Protein AF-A0A2J8RUG6-F1 (afdb_monomer)

Mean predicted aligned error: 10.86 Å

Sequence (181 aa):
DDQRPVCLVCRESQEHQTHAMAPIDEAFESYREKLLKSQRNLVAKMKKVMHLQDVEVKNATQWKDKIKSQRMRISTEFSKLHNFLVEEEDLFLQRLNKEEEETKKKLNENTLKLNQTIASLKKLILEVGEKSQASTLGLLQNPKEVLTRSEIQDVNYSLEAVKVKTVCQIPLMKEMLKRFQ

Solvent-accessible surface area (backbone atoms only — not comparable to full-atom values): 10692 Å² total; per-residue (Å²): 114,82,91,66,93,72,55,78,71,54,49,74,30,85,92,36,64,86,52,79,81,72,59,68,68,63,49,47,54,54,50,50,52,52,50,54,53,49,50,55,50,51,53,53,51,48,55,51,51,53,51,51,50,54,50,49,55,52,51,53,52,54,49,52,52,51,52,53,52,50,53,50,51,54,54,53,54,53,52,53,52,52,53,52,52,54,54,52,52,50,53,52,49,54,52,41,53,52,51,50,51,55,49,51,52,52,52,51,54,50,50,53,52,51,51,52,52,50,52,52,49,54,50,50,51,50,55,52,51,54,42,72,70,40,55,76,69,61,33,68,55,68,49,63,61,61,50,53,54,61,73,65,64,76,83,90,73,82,84,76,82,89,71,88,76,79,70,84,84,63,71,64,53,73,60,60,58,63,54,95,114

InterPro domains:
  IPR050143 Tripartite motif-containing [PTHR24103] (1-178)

Radius of gyration: 55.68 Å; Cα contacts (8 Å, |Δi|>4): 30; chains: 1; bounding box: 101×31×152 Å

Structure (mmCIF, N/CA/C/O backbone):
data_AF-A0A2J8RUG6-F1
#
_entry.id   AF-A0A2J8RUG6-F1
#
loop_
_atom_site.group_PDB
_atom_site.id
_atom_site.type_symbol
_atom_site.label_atom_id
_atom_site.label_alt_id
_atom_site.label_comp_id
_atom_site.label_asym_id
_atom_site.label_entity_id
_atom_site.label_seq_id
_atom_site.pdbx_PDB_ins_code
_atom_site.Cartn_x
_atom_site.Cartn_y
_atom_site.Cartn_z
_atom_site.occupancy
_atom_site.B_iso_or_equiv
_atom_site.auth_seq_id
_atom_site.auth_comp_id
_atom_site.auth_asym_id
_atom_site.auth_atom_id
_atom_site.pdbx_PDB_model_num
ATOM 1 N N . ASP A 1 1 ? 41.985 18.099 -62.276 1.00 78.38 1 ASP A N 1
ATOM 2 C CA . ASP A 1 1 ? 40.814 18.992 -62.160 1.00 78.38 1 ASP A CA 1
ATOM 3 C C . ASP A 1 1 ? 39.528 18.345 -62.655 1.00 78.38 1 ASP A C 1
ATOM 5 O O . ASP A 1 1 ? 38.609 18.202 -61.861 1.00 78.38 1 ASP A O 1
ATOM 9 N N . ASP A 1 2 ? 39.482 17.814 -63.878 1.00 82.06 2 ASP A N 1
ATOM 10 C CA . ASP A 1 2 ? 38.209 17.334 -64.457 1.00 82.06 2 ASP A CA 1
ATOM 11 C C . ASP A 1 2 ? 37.762 15.917 -64.064 1.00 82.06 2 ASP A C 1
ATOM 13 O O . ASP A 1 2 ? 36.639 15.528 -64.372 1.00 82.06 2 ASP A O 1
ATOM 17 N N . GLN A 1 3 ? 38.640 15.117 -63.444 1.00 86.81 3 GLN A N 1
ATOM 18 C CA . GLN 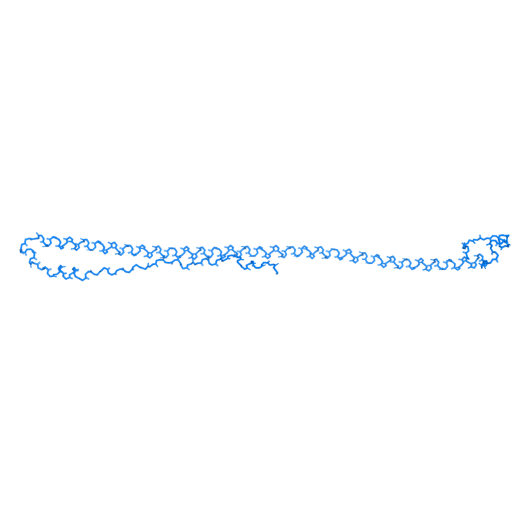A 1 3 ? 38.385 13.715 -63.049 1.00 86.81 3 GLN A CA 1
ATOM 19 C C . GLN A 1 3 ? 37.754 12.839 -64.154 1.00 86.81 3 GLN A C 1
ATOM 21 O O . GLN A 1 3 ? 37.015 11.897 -63.867 1.00 86.81 3 GLN A O 1
ATOM 26 N N . ARG A 1 4 ? 38.061 13.130 -65.424 1.00 88.00 4 ARG A N 1
ATOM 27 C CA . ARG A 1 4 ? 37.539 12.420 -66.596 1.00 88.00 4 ARG A CA 1
ATOM 28 C C . ARG A 1 4 ? 38.675 12.034 -67.547 1.00 88.00 4 ARG A C 1
ATOM 30 O O . ARG A 1 4 ? 39.629 12.803 -67.675 1.00 88.00 4 ARG A O 1
ATOM 37 N N . PRO A 1 5 ? 38.600 10.873 -68.217 1.00 90.81 5 PRO A N 1
ATOM 38 C CA . PRO A 1 5 ? 39.559 10.531 -69.257 1.00 90.81 5 PRO A CA 1
ATOM 39 C C . PRO A 1 5 ? 39.352 11.432 -70.481 1.00 90.81 5 PRO A C 1
ATOM 41 O O . PRO A 1 5 ? 38.218 11.693 -70.884 1.00 90.81 5 PRO A O 1
ATOM 44 N N . VAL A 1 6 ? 40.449 11.881 -71.089 1.00 90.25 6 VAL A N 1
ATOM 45 C CA . VAL A 1 6 ? 40.453 12.680 -72.324 1.00 90.25 6 VAL A CA 1
ATOM 46 C C . VAL A 1 6 ? 41.383 12.035 -73.352 1.00 90.25 6 VAL A C 1
ATOM 48 O O . VAL A 1 6 ? 42.388 11.427 -72.985 1.00 90.25 6 VAL A O 1
ATOM 51 N N . CYS A 1 7 ? 41.056 12.132 -74.644 1.00 90.19 7 CYS A N 1
ATOM 52 C CA . CYS A 1 7 ? 41.957 11.664 -75.700 1.00 90.19 7 CYS A CA 1
ATOM 53 C C . CYS A 1 7 ? 43.110 12.660 -75.920 1.00 90.19 7 CYS A C 1
ATOM 55 O O . CYS A 1 7 ? 43.069 13.796 -75.444 1.00 90.19 7 CYS A O 1
ATOM 57 N N . LEU A 1 8 ? 44.123 12.259 -76.694 1.00 86.31 8 LEU A N 1
ATOM 58 C CA . LEU A 1 8 ? 45.282 13.112 -76.986 1.00 86.31 8 LEU A CA 1
ATOM 59 C C . LEU A 1 8 ? 44.907 14.418 -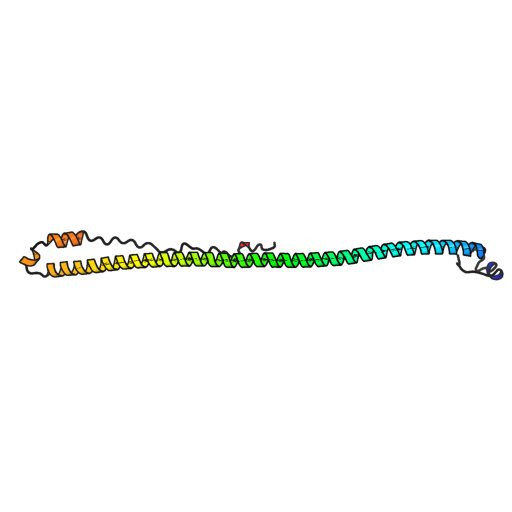77.705 1.00 86.31 8 LEU A C 1
ATOM 61 O O . LEU A 1 8 ? 45.546 15.432 -77.468 1.00 86.31 8 LEU A O 1
ATOM 65 N N . VAL A 1 9 ? 43.847 14.422 -78.522 1.00 90.62 9 VAL A N 1
ATOM 66 C CA . VAL A 1 9 ? 43.361 15.643 -79.193 1.00 90.62 9 VAL A CA 1
ATOM 67 C C . VAL A 1 9 ? 42.736 16.608 -78.183 1.00 90.62 9 VAL A C 1
ATOM 69 O O . VAL A 1 9 ? 43.031 17.797 -78.193 1.00 90.62 9 VAL A O 1
ATOM 72 N N . CYS A 1 10 ? 41.903 16.097 -77.273 1.00 89.62 10 CYS A N 1
ATOM 73 C CA . CYS A 1 10 ? 41.270 16.910 -76.236 1.00 89.62 10 CYS A CA 1
ATOM 74 C C . CYS A 1 10 ? 42.287 17.455 -75.225 1.00 89.62 10 CYS A C 1
ATOM 76 O O . CYS A 1 10 ? 42.080 18.547 -74.702 1.00 89.62 10 CYS A O 1
ATOM 78 N N . ARG A 1 11 ? 43.392 16.743 -74.971 1.00 85.12 11 ARG A N 1
ATOM 79 C CA . ARG A 1 11 ? 44.472 17.217 -74.092 1.00 85.12 11 ARG A CA 1
ATOM 80 C C . ARG A 1 11 ? 45.063 18.555 -74.550 1.00 85.12 11 ARG A C 1
ATOM 82 O O . ARG A 1 11 ? 45.360 19.389 -73.706 1.00 85.12 11 ARG A O 1
ATOM 89 N N . GLU A 1 12 ? 45.198 18.751 -75.860 1.00 86.94 12 GLU A N 1
ATOM 90 C CA . GLU A 1 12 ? 45.750 19.976 -76.461 1.00 86.94 12 GLU A CA 1
ATOM 91 C C . GLU A 1 12 ? 44.701 21.092 -76.626 1.00 86.94 12 GLU A C 1
ATOM 93 O O . GLU A 1 12 ? 45.015 22.192 -77.080 1.00 86.94 12 GLU A O 1
ATOM 98 N N . SER A 1 13 ? 43.436 20.827 -76.284 1.00 90.44 13 SER A N 1
ATOM 99 C CA . SER A 1 13 ? 42.386 21.843 -76.355 1.00 90.44 13 SER A CA 1
ATOM 100 C C . SER A 1 13 ? 42.570 22.918 -75.280 1.00 90.44 13 SER A C 1
ATOM 102 O O . SER A 1 13 ? 43.054 22.649 -74.178 1.00 90.44 13 SER A O 1
ATOM 104 N N . GLN A 1 14 ? 42.103 24.136 -75.571 1.00 88.56 14 GLN A N 1
ATOM 105 C CA . GLN A 1 14 ? 42.132 25.251 -74.618 1.00 88.56 14 GLN A CA 1
ATOM 106 C C . GLN A 1 14 ? 41.367 24.938 -73.316 1.00 88.56 14 GLN A C 1
ATOM 108 O O . GLN A 1 14 ? 41.693 25.494 -72.272 1.00 88.56 14 GLN A O 1
ATOM 113 N N . GLU A 1 15 ? 40.392 24.020 -73.358 1.00 88.75 15 GLU A N 1
ATOM 114 C CA . GLU A 1 15 ? 39.610 23.576 -72.194 1.00 88.75 15 GLU A CA 1
ATOM 115 C C . GLU A 1 15 ? 40.464 22.842 -71.144 1.00 88.75 15 GLU A C 1
ATOM 117 O O . GLU A 1 15 ? 40.164 22.905 -69.956 1.00 88.75 15 GLU A O 1
ATOM 122 N N . HIS A 1 16 ? 41.540 22.168 -71.562 1.00 87.88 16 HIS A N 1
ATOM 123 C CA . HIS A 1 16 ? 42.340 21.282 -70.707 1.00 87.88 16 HIS A CA 1
ATOM 124 C C . HIS A 1 16 ? 43.804 21.710 -70.554 1.00 87.88 16 HIS A C 1
ATOM 126 O O . HIS A 1 16 ? 44.565 21.065 -69.831 1.00 87.88 16 HIS A O 1
ATOM 132 N N . GLN A 1 17 ? 44.191 22.811 -71.201 1.00 84.19 17 GLN A N 1
ATOM 133 C CA . GLN A 1 17 ? 45.576 23.263 -71.339 1.00 84.19 17 GLN A CA 1
ATOM 134 C C . GLN A 1 17 ? 46.290 23.523 -70.000 1.00 84.19 17 GLN A C 1
ATOM 136 O O . GLN A 1 17 ? 47.510 23.400 -69.914 1.00 84.19 17 GLN A O 1
ATOM 141 N N . THR A 1 18 ? 45.548 23.884 -68.952 1.00 86.75 18 THR A N 1
ATOM 142 C CA . THR A 1 18 ? 46.088 24.193 -67.617 1.00 86.75 18 THR A CA 1
ATOM 143 C C . THR A 1 18 ? 45.926 23.054 -66.611 1.00 86.75 18 THR A C 1
ATOM 145 O O . THR A 1 18 ? 46.416 23.169 -65.487 1.00 86.75 18 THR A O 1
ATOM 148 N N . HIS A 1 19 ? 45.249 21.961 -66.975 1.00 90.31 19 HIS A N 1
ATOM 149 C CA . HIS A 1 19 ? 44.939 20.882 -66.043 1.00 90.31 19 HIS A CA 1
ATOM 150 C C . HIS A 1 19 ? 46.078 19.871 -65.943 1.00 90.31 19 HIS A C 1
ATOM 152 O O . HIS A 1 19 ? 46.672 19.448 -66.937 1.00 90.31 19 HIS A O 1
ATOM 158 N N . ALA A 1 20 ? 46.351 19.430 -64.716 1.00 86.88 20 ALA A N 1
ATOM 159 C CA . ALA A 1 20 ? 47.309 18.361 -64.482 1.00 86.88 20 ALA A CA 1
ATOM 160 C C . ALA A 1 20 ? 46.768 17.030 -65.036 1.00 86.88 20 ALA A C 1
ATOM 162 O O . ALA A 1 20 ? 45.687 16.577 -64.647 1.00 86.88 20 ALA A O 1
ATOM 163 N N . MET A 1 21 ? 47.547 16.400 -65.919 1.00 86.94 21 MET A N 1
ATOM 164 C CA . MET A 1 21 ? 47.224 15.118 -66.548 1.00 86.94 21 MET A CA 1
ATOM 165 C C . MET A 1 21 ? 48.092 14.004 -65.969 1.00 86.94 21 MET A C 1
ATOM 167 O O . MET A 1 21 ? 49.281 14.202 -65.727 1.00 86.94 21 MET A O 1
ATOM 171 N N . ALA A 1 22 ? 47.509 12.820 -65.809 1.00 88.88 22 ALA A N 1
ATOM 172 C CA . ALA A 1 22 ? 48.225 11.594 -65.476 1.00 88.88 22 ALA A CA 1
ATOM 173 C C . ALA A 1 22 ? 47.905 10.517 -66.527 1.00 88.88 22 ALA A C 1
ATOM 175 O O . ALA A 1 22 ? 46.779 10.499 -67.039 1.00 88.88 22 ALA A O 1
ATOM 176 N N . PRO A 1 23 ? 48.854 9.622 -66.860 1.00 92.00 23 PRO A N 1
ATOM 177 C CA . PRO A 1 23 ? 48.571 8.438 -67.662 1.00 92.00 23 PRO A CA 1
ATOM 178 C C . PRO A 1 23 ? 47.425 7.619 -67.066 1.00 92.00 23 PRO A C 1
ATOM 180 O O . PRO A 1 23 ? 47.272 7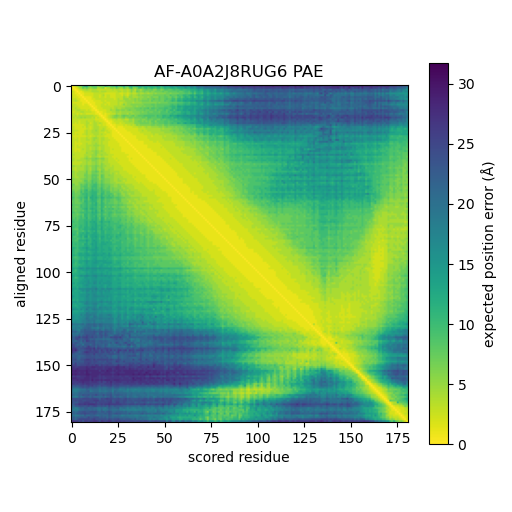.530 -65.845 1.00 92.00 23 PRO A O 1
ATOM 183 N N . ILE A 1 24 ? 46.622 7.005 -67.936 1.00 91.31 24 ILE A N 1
ATOM 184 C CA . ILE A 1 24 ? 45.414 6.286 -67.518 1.00 91.31 24 ILE A CA 1
ATOM 185 C C . ILE A 1 24 ? 45.728 5.138 -66.553 1.00 91.31 24 ILE A C 1
ATOM 187 O O . ILE A 1 24 ? 45.019 4.982 -65.563 1.00 91.31 24 ILE A O 1
ATOM 191 N N . ASP A 1 25 ? 46.816 4.402 -66.786 1.00 92.75 25 ASP A N 1
ATOM 192 C CA . ASP A 1 25 ? 47.205 3.252 -65.964 1.00 92.75 25 ASP A CA 1
ATOM 193 C C . ASP A 1 25 ? 47.671 3.681 -64.562 1.00 92.75 25 ASP A C 1
ATOM 195 O O . ASP A 1 25 ? 47.288 3.078 -63.559 1.00 92.75 25 ASP A O 1
ATOM 199 N N . GLU A 1 26 ? 48.426 4.781 -64.468 1.00 92.50 26 GLU A N 1
ATOM 200 C CA . GLU A 1 26 ? 48.879 5.348 -63.189 1.00 92.50 26 GLU A CA 1
ATOM 201 C C . GLU A 1 26 ? 47.705 5.897 -62.367 1.00 92.50 26 GLU A C 1
ATOM 203 O O . GLU A 1 26 ? 47.595 5.651 -61.160 1.00 92.50 26 GLU A O 1
ATOM 208 N N . ALA A 1 27 ? 46.787 6.616 -63.025 1.00 91.31 27 ALA A N 1
ATOM 209 C CA . ALA A 1 27 ? 45.571 7.108 -62.391 1.00 91.31 27 ALA A CA 1
ATOM 210 C C . ALA A 1 27 ? 44.673 5.946 -61.939 1.00 91.31 27 ALA A C 1
ATOM 212 O O . ALA A 1 27 ? 44.161 5.973 -60.816 1.00 91.31 27 ALA A O 1
ATOM 213 N N . PHE A 1 28 ? 44.514 4.916 -62.777 1.00 92.75 28 PHE A N 1
ATOM 214 C CA . PHE A 1 28 ? 43.723 3.726 -62.473 1.00 92.75 28 PHE A CA 1
ATOM 215 C C . PHE A 1 28 ? 44.220 3.035 -61.204 1.00 92.75 28 PHE A C 1
ATOM 217 O O . PHE A 1 28 ? 43.432 2.859 -60.273 1.00 92.75 28 PHE A O 1
ATOM 224 N N . GLU A 1 29 ? 45.511 2.707 -61.116 1.00 95.38 29 GLU A N 1
ATOM 225 C CA . GLU A 1 29 ? 46.057 2.033 -59.934 1.00 95.38 29 GLU A CA 1
ATOM 226 C C . GLU A 1 29 ? 45.961 2.913 -58.674 1.00 95.38 29 GLU A C 1
ATOM 228 O O . GLU A 1 29 ? 45.524 2.435 -57.621 1.00 95.38 29 GLU A O 1
ATOM 233 N N . SER A 1 30 ? 46.223 4.225 -58.781 1.00 93.62 30 SER A N 1
ATOM 234 C CA . SER A 1 30 ? 46.061 5.158 -57.652 1.00 93.62 30 SER A CA 1
ATOM 235 C C . SER A 1 30 ? 44.620 5.210 -57.124 1.00 93.62 30 SER A C 1
ATOM 237 O O . SER A 1 30 ? 44.384 5.151 -55.911 1.00 93.62 30 SER A O 1
ATOM 239 N N . TYR A 1 31 ? 43.626 5.326 -58.012 1.00 94.00 31 TYR A N 1
ATOM 240 C CA . TYR A 1 31 ? 42.217 5.362 -57.612 1.00 94.00 31 TYR A CA 1
ATOM 241 C C . TYR A 1 31 ? 41.727 4.004 -57.117 1.00 94.00 31 TYR A C 1
ATOM 243 O O . TYR A 1 31 ? 40.996 3.953 -56.125 1.00 94.00 31 TYR A O 1
ATOM 251 N N . ARG A 1 32 ? 42.162 2.908 -57.743 1.00 96.19 32 ARG A N 1
ATOM 252 C CA . ARG A 1 32 ? 41.850 1.545 -57.310 1.00 96.19 32 ARG A CA 1
ATOM 253 C C . ARG A 1 32 ? 42.315 1.307 -55.878 1.00 96.19 32 ARG A C 1
ATOM 255 O O . ARG A 1 32 ? 41.525 0.838 -55.058 1.00 96.19 32 ARG A O 1
ATOM 262 N N . GLU A 1 33 ? 43.546 1.683 -55.537 1.00 97.19 33 GLU A N 1
ATOM 263 C CA . GLU A 1 33 ? 44.061 1.545 -54.172 1.00 97.19 33 GLU A CA 1
ATOM 264 C C . GLU A 1 33 ? 43.250 2.383 -53.168 1.00 97.19 33 GLU A C 1
ATOM 266 O O . GLU A 1 33 ? 42.833 1.876 -52.117 1.00 97.19 33 GLU A O 1
ATOM 271 N N . LYS A 1 34 ? 42.954 3.648 -53.504 1.00 97.25 34 LYS A N 1
ATOM 272 C CA . LYS A 1 34 ? 42.127 4.540 -52.669 1.00 97.25 34 LYS A CA 1
ATOM 273 C C . LYS A 1 34 ? 40.728 3.967 -52.436 1.00 97.25 34 LYS A C 1
ATOM 275 O O . LYS A 1 34 ? 40.244 3.989 -51.301 1.00 97.25 34 LYS A O 1
ATOM 280 N N . LEU A 1 35 ? 40.093 3.424 -53.476 1.00 97.75 35 LEU A N 1
ATOM 281 C CA . LEU A 1 35 ? 38.773 2.797 -53.390 1.00 97.75 35 LEU A CA 1
ATOM 282 C C . LEU A 1 35 ? 38.809 1.526 -52.536 1.00 97.75 35 LEU A C 1
ATOM 284 O O . LEU A 1 35 ? 37.968 1.379 -51.652 1.00 97.75 35 LEU A O 1
ATOM 288 N N . LEU A 1 36 ? 39.815 0.661 -52.703 1.00 98.00 36 LEU A N 1
ATOM 289 C CA . LEU A 1 36 ? 39.993 -0.529 -51.861 1.00 98.00 36 LEU A CA 1
ATOM 290 C C . LEU A 1 36 ? 40.226 -0.157 -50.388 1.00 98.00 36 LEU A C 1
ATOM 292 O O . LEU A 1 36 ? 39.664 -0.780 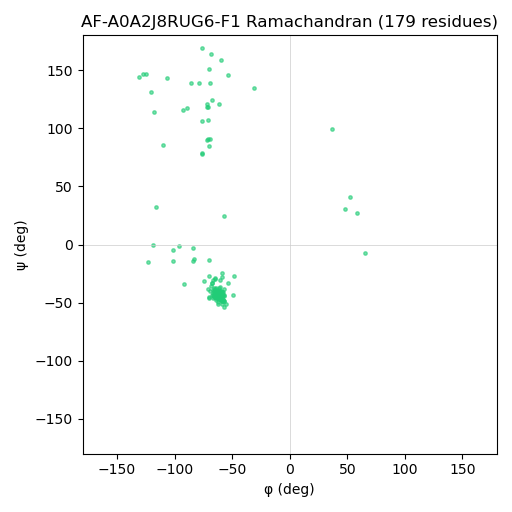-49.484 1.00 98.00 36 LEU A O 1
ATOM 296 N N . LYS A 1 37 ? 41.015 0.889 -50.114 1.00 98.12 37 LYS A N 1
ATOM 297 C CA . LYS A 1 37 ? 41.209 1.418 -48.754 1.00 98.12 37 LYS A CA 1
ATOM 298 C C . LYS A 1 37 ? 39.903 1.964 -48.171 1.00 98.12 37 LYS A C 1
ATOM 300 O O . LYS A 1 37 ? 39.586 1.673 -47.016 1.00 98.12 37 LYS A O 1
ATOM 305 N N . SER A 1 38 ? 39.134 2.711 -48.965 1.00 98.06 38 SER A N 1
ATOM 306 C CA . SER A 1 38 ? 37.815 3.222 -48.577 1.00 98.06 38 SER A CA 1
ATOM 307 C C . SER A 1 38 ? 36.836 2.083 -48.277 1.00 98.06 38 SER A C 1
ATOM 309 O O . SER A 1 38 ? 36.201 2.079 -47.224 1.00 98.06 38 SER A O 1
ATOM 311 N N . GLN A 1 39 ? 36.798 1.051 -49.123 1.00 98.25 39 GLN A N 1
ATOM 312 C CA . GLN A 1 39 ? 35.969 -0.137 -48.930 1.00 98.25 39 GLN A CA 1
ATOM 313 C C . GLN A 1 39 ? 36.284 -0.837 -47.601 1.00 98.25 39 GLN A C 1
ATOM 315 O O . GLN A 1 39 ? 35.372 -1.118 -46.825 1.00 98.25 39 GLN A O 1
ATOM 320 N N . ARG A 1 40 ? 37.568 -1.066 -47.285 1.00 98.25 40 ARG A N 1
ATOM 321 C CA . ARG A 1 40 ? 37.975 -1.663 -45.997 1.00 98.25 40 ARG A CA 1
ATOM 322 C C . ARG A 1 40 ? 37.536 -0.807 -44.803 1.00 98.25 40 ARG A C 1
ATOM 324 O O . ARG A 1 40 ? 37.058 -1.350 -43.808 1.00 98.25 40 ARG A O 1
ATOM 331 N N . ASN A 1 41 ? 37.654 0.519 -44.909 1.00 98.38 41 ASN A N 1
ATOM 332 C CA . ASN A 1 41 ? 37.189 1.453 -43.878 1.00 98.38 41 ASN A CA 1
ATOM 333 C C . ASN A 1 41 ? 35.664 1.364 -43.686 1.00 98.38 41 ASN A C 1
ATOM 335 O O . ASN A 1 41 ? 35.191 1.239 -42.556 1.00 98.38 41 ASN A O 1
ATOM 339 N N . LEU A 1 42 ? 34.895 1.348 -44.778 1.00 98.50 42 LEU A N 1
ATOM 340 C CA . LEU A 1 42 ? 33.437 1.207 -44.735 1.00 98.50 42 LEU A CA 1
ATOM 341 C C . LEU A 1 42 ? 33.005 -0.121 -44.099 1.00 98.50 42 LEU A C 1
ATOM 343 O O . LEU A 1 42 ? 32.116 -0.117 -43.251 1.00 98.50 42 LEU A O 1
ATOM 347 N N . VAL A 1 43 ? 33.677 -1.233 -44.414 1.00 98.44 43 VAL A N 1
ATOM 348 C CA . VAL A 1 43 ? 33.420 -2.535 -43.771 1.00 98.44 43 VAL A CA 1
ATOM 349 C C . VAL A 1 43 ? 33.687 -2.477 -42.263 1.00 98.44 43 VAL A C 1
ATOM 351 O O . VAL A 1 43 ? 32.887 -2.982 -41.475 1.00 98.44 43 VAL A O 1
ATOM 354 N N . ALA A 1 44 ? 34.777 -1.836 -41.830 1.00 98.38 44 ALA A N 1
ATOM 355 C CA . ALA A 1 44 ? 35.072 -1.668 -40.406 1.00 98.38 44 ALA A CA 1
ATOM 356 C C . ALA A 1 44 ? 34.016 -0.800 -39.694 1.00 98.38 44 ALA A C 1
ATOM 358 O O . ALA A 1 44 ? 33.551 -1.155 -38.608 1.00 98.38 44 ALA A O 1
ATOM 359 N N . LYS A 1 45 ? 33.584 0.300 -40.327 1.00 98.50 45 LYS A N 1
ATOM 360 C CA . LYS A 1 45 ? 32.493 1.152 -39.826 1.00 98.50 45 LYS A CA 1
ATOM 361 C C . LYS A 1 45 ? 31.179 0.381 -39.717 1.00 98.50 45 LYS A C 1
ATOM 363 O O . LYS A 1 45 ? 30.521 0.476 -38.686 1.00 98.50 45 LYS A O 1
ATOM 368 N N . MET A 1 46 ? 30.830 -0.420 -40.724 1.00 98.50 46 MET A N 1
ATOM 369 C CA . MET A 1 46 ? 29.623 -1.251 -40.712 1.00 98.50 46 MET A CA 1
ATOM 370 C C . MET A 1 46 ? 29.635 -2.235 -39.538 1.00 98.50 46 MET A C 1
ATOM 372 O O . MET A 1 46 ? 28.674 -2.277 -38.777 1.00 98.50 46 MET A O 1
ATOM 376 N N . LYS A 1 47 ? 30.744 -2.957 -39.321 1.00 98.44 47 LYS A N 1
ATOM 377 C CA . LYS A 1 47 ? 30.887 -3.869 -38.171 1.00 98.44 47 LYS A CA 1
ATOM 378 C C . LYS A 1 47 ? 30.717 -3.147 -36.833 1.00 98.44 47 LYS A C 1
ATOM 380 O O . LYS A 1 47 ? 30.050 -3.664 -35.941 1.00 98.44 47 LYS A O 1
ATOM 385 N N . LYS A 1 48 ? 31.275 -1.937 -36.700 1.00 98.50 48 LYS A N 1
ATOM 386 C CA . LYS A 1 48 ? 31.097 -1.108 -35.500 1.00 98.50 48 LYS A CA 1
ATOM 387 C C . LYS A 1 48 ? 29.626 -0.736 -35.284 1.00 98.50 48 LYS A C 1
ATOM 389 O O . LYS A 1 48 ? 29.139 -0.857 -34.167 1.00 98.50 48 LYS A O 1
ATOM 394 N N . VAL A 1 49 ? 28.919 -0.319 -36.335 1.00 98.44 49 VAL A N 1
ATOM 395 C CA . VAL A 1 49 ? 27.488 0.027 -36.253 1.00 98.44 49 VAL A CA 1
ATOM 396 C C . VAL A 1 49 ? 26.638 -1.196 -35.902 1.00 98.44 49 VAL A C 1
ATOM 398 O O . VAL A 1 49 ? 25.773 -1.091 -35.041 1.00 98.44 49 VAL A O 1
ATOM 401 N N . MET A 1 50 ? 26.919 -2.365 -36.484 1.00 98.44 50 MET A N 1
ATOM 402 C CA . MET A 1 50 ? 26.223 -3.612 -36.136 1.00 98.44 50 MET A CA 1
ATOM 403 C C . MET A 1 50 ? 26.418 -3.993 -34.664 1.00 98.44 50 MET A C 1
ATOM 405 O O . MET A 1 50 ? 25.472 -4.408 -34.003 1.00 98.44 50 MET A O 1
ATOM 409 N N . HIS A 1 51 ? 27.629 -3.820 -34.127 1.00 98.38 51 HIS A N 1
ATOM 410 C CA . HIS A 1 51 ? 27.876 -4.053 -32.705 1.00 98.38 51 HIS A CA 1
ATOM 411 C C . HIS A 1 51 ? 27.081 -3.084 -31.818 1.00 98.38 51 HIS A C 1
ATOM 413 O O . HIS A 1 51 ? 26.457 -3.513 -30.853 1.00 98.38 51 HIS A O 1
ATOM 419 N N . LEU A 1 52 ? 27.054 -1.792 -32.166 1.00 98.38 52 LEU A N 1
ATOM 420 C CA . LEU A 1 52 ? 26.247 -0.803 -31.444 1.00 98.38 52 LEU A CA 1
ATOM 421 C C . LEU A 1 52 ? 24.749 -1.133 -31.508 1.00 98.38 52 LEU A C 1
ATOM 423 O O . LEU A 1 52 ? 24.057 -0.987 -30.508 1.00 98.38 52 LEU A O 1
ATOM 427 N N . GLN A 1 53 ? 24.260 -1.6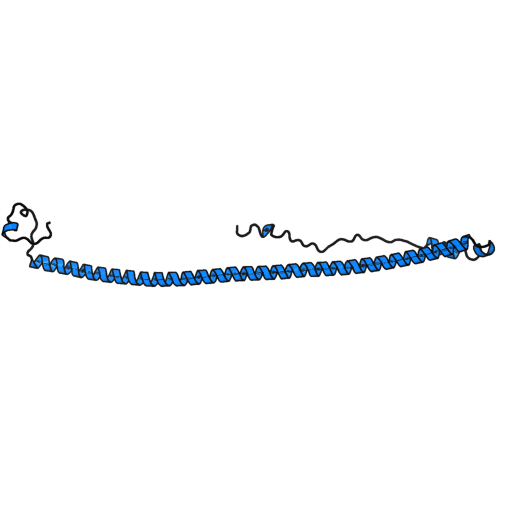34 -32.644 1.00 98.38 53 GLN A N 1
ATOM 428 C CA . GLN A 1 53 ? 22.875 -2.080 -32.785 1.00 98.38 53 GLN A CA 1
ATOM 429 C C . GLN A 1 53 ? 22.542 -3.241 -31.834 1.00 98.38 53 GLN A C 1
ATOM 431 O O . GLN A 1 53 ? 21.507 -3.199 -31.174 1.00 98.38 53 GLN A O 1
ATOM 436 N N . ASP A 1 54 ? 23.411 -4.251 -31.723 1.00 98.25 54 ASP A N 1
ATOM 437 C CA . ASP A 1 54 ? 23.227 -5.363 -30.775 1.00 98.25 54 ASP A CA 1
ATOM 438 C C . ASP A 1 54 ? 23.216 -4.873 -29.316 1.00 98.25 54 ASP A C 1
ATOM 440 O O . ASP A 1 54 ? 22.378 -5.293 -28.513 1.00 98.25 54 ASP A O 1
ATOM 444 N N . VAL A 1 55 ? 24.100 -3.927 -28.981 1.00 98.31 55 VAL A N 1
ATOM 445 C CA . VAL A 1 55 ? 24.125 -3.288 -27.657 1.00 98.31 55 VAL A CA 1
ATOM 446 C C . VAL A 1 55 ? 22.820 -2.535 -27.379 1.00 98.31 55 VAL A C 1
ATOM 448 O O . VAL A 1 55 ? 22.249 -2.708 -26.305 1.00 98.31 55 VAL A O 1
ATOM 451 N N . GLU A 1 56 ? 22.299 -1.762 -28.332 1.00 98.19 56 GLU A N 1
ATOM 452 C CA . GLU A 1 56 ? 21.031 -1.036 -28.169 1.00 98.19 56 GLU A CA 1
ATOM 453 C C . GLU A 1 56 ? 19.828 -1.972 -28.000 1.00 98.19 56 GLU A C 1
ATOM 455 O O . GLU A 1 56 ? 18.977 -1.743 -27.138 1.00 98.19 56 GLU A O 1
ATOM 460 N N . VAL A 1 57 ? 19.775 -3.079 -28.748 1.00 98.19 57 VAL A N 1
ATOM 461 C CA . VAL A 1 57 ? 18.725 -4.098 -28.574 1.00 98.19 57 VAL A CA 1
ATOM 462 C C . VAL A 1 57 ? 18.783 -4.695 -27.164 1.00 98.19 57 VAL A C 1
ATOM 464 O O . VAL A 1 57 ? 17.756 -4.792 -26.484 1.00 98.19 57 VAL A O 1
ATOM 467 N N . LYS A 1 58 ? 19.982 -5.037 -26.677 1.00 98.00 58 LYS A N 1
ATOM 468 C CA . LYS A 1 58 ? 20.177 -5.522 -25.301 1.00 98.00 58 LYS A CA 1
ATOM 469 C C . LYS A 1 58 ? 19.773 -4.470 -24.268 1.00 98.00 58 LYS A C 1
ATOM 471 O O . LYS A 1 58 ? 19.029 -4.799 -23.345 1.00 98.00 58 LYS A O 1
ATOM 476 N N . ASN A 1 59 ? 20.167 -3.210 -24.451 1.00 98.06 59 ASN A N 1
ATOM 477 C CA . ASN A 1 59 ? 19.779 -2.104 -23.574 1.00 98.06 59 ASN A CA 1
ATOM 478 C C . ASN A 1 59 ? 18.253 -1.949 -23.499 1.00 98.06 59 ASN A C 1
ATOM 480 O O . ASN A 1 59 ? 17.703 -1.824 -22.403 1.00 98.06 59 ASN A O 1
ATOM 484 N N . ALA A 1 60 ? 17.553 -2.031 -24.635 1.00 98.00 60 ALA A N 1
ATOM 485 C CA . ALA A 1 60 ? 16.096 -1.936 -24.689 1.00 98.00 60 ALA A CA 1
ATOM 486 C C . ALA A 1 60 ? 15.407 -3.074 -23.916 1.00 98.00 60 ALA A C 1
ATOM 488 O O . ALA A 1 60 ? 14.466 -2.828 -23.154 1.00 98.00 60 ALA A O 1
ATOM 489 N N . THR A 1 61 ? 15.891 -4.315 -24.061 1.00 97.81 61 THR A N 1
ATOM 490 C CA . THR A 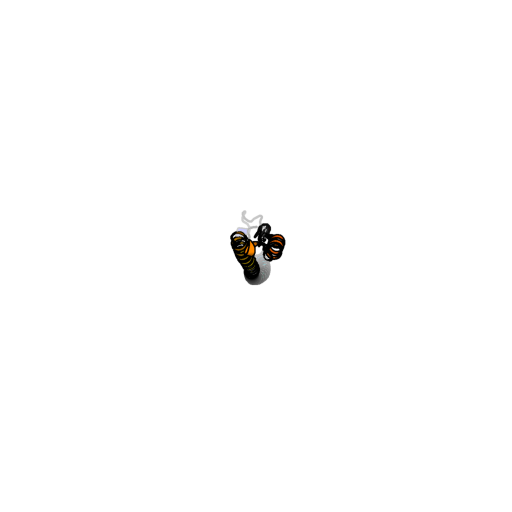1 61 ? 15.357 -5.465 -23.303 1.00 97.81 61 THR A CA 1
ATOM 491 C C . THR A 1 61 ? 15.580 -5.307 -21.800 1.00 97.81 61 THR A C 1
ATOM 493 O O . THR A 1 61 ? 14.623 -5.386 -21.029 1.00 97.81 61 THR A O 1
ATOM 496 N N . GLN A 1 62 ? 16.799 -4.957 -21.380 1.00 98.19 62 GLN A N 1
ATOM 497 C CA . GLN A 1 62 ? 17.116 -4.716 -19.971 1.00 98.19 62 GLN A CA 1
ATOM 498 C C . GLN A 1 62 ? 16.293 -3.568 -19.379 1.00 98.19 62 GLN A C 1
ATOM 500 O O . GLN A 1 62 ? 15.836 -3.651 -18.238 1.00 98.19 62 GLN A O 1
ATOM 505 N N . TRP A 1 63 ? 16.086 -2.487 -20.133 1.00 98.25 63 TRP A N 1
ATOM 506 C CA . TRP A 1 63 ? 15.236 -1.378 -19.707 1.00 98.25 63 TRP A CA 1
ATOM 507 C C . TRP A 1 63 ? 13.783 -1.826 -19.507 1.00 98.25 63 TRP A C 1
ATOM 509 O O . TRP A 1 63 ? 13.176 -1.500 -18.484 1.00 98.25 63 TRP A O 1
ATOM 519 N N . LYS A 1 64 ? 13.241 -2.642 -20.419 1.00 98.31 64 LYS A N 1
ATOM 520 C CA . LYS A 1 64 ? 11.887 -3.203 -20.298 1.00 98.31 64 LYS A CA 1
ATOM 521 C C . LYS A 1 64 ? 11.734 -4.062 -19.039 1.00 98.31 64 LYS A C 1
ATOM 523 O O . LYS A 1 64 ? 10.743 -3.913 -18.318 1.00 98.31 64 LYS A O 1
ATOM 528 N N . ASP A 1 65 ? 12.722 -4.899 -18.735 1.00 98.31 65 ASP A N 1
ATOM 529 C CA . ASP A 1 65 ? 12.725 -5.735 -17.529 1.00 98.31 65 ASP A CA 1
ATOM 530 C C . ASP A 1 65 ? 12.834 -4.904 -16.246 1.00 98.31 65 ASP A C 1
ATOM 532 O O . ASP A 1 65 ? 12.127 -5.170 -15.264 1.00 98.31 65 ASP A O 1
ATOM 536 N N . LYS A 1 66 ? 13.647 -3.837 -16.263 1.00 98.31 66 LYS A N 1
ATOM 537 C CA . LYS A 1 66 ? 13.723 -2.864 -15.163 1.00 98.31 66 LYS A CA 1
ATOM 538 C C . LYS A 1 66 ? 12.368 -2.201 -14.917 1.00 98.31 66 LYS A C 1
ATOM 540 O O . LYS A 1 66 ? 11.919 -2.168 -13.774 1.00 98.31 66 LYS A O 1
ATOM 545 N N . ILE A 1 67 ? 11.678 -1.738 -15.962 1.00 98.25 67 ILE A N 1
ATOM 546 C CA . ILE A 1 67 ? 10.339 -1.138 -15.836 1.00 98.25 67 ILE A CA 1
ATOM 547 C C . ILE A 1 67 ? 9.326 -2.143 -15.277 1.00 98.25 67 ILE A C 1
ATOM 549 O O . ILE A 1 67 ? 8.568 -1.803 -14.366 1.00 98.25 67 ILE A O 1
ATOM 553 N N . LYS A 1 68 ? 9.318 -3.387 -15.772 1.00 98.44 68 LYS A N 1
ATOM 554 C CA . LYS A 1 68 ? 8.424 -4.441 -15.265 1.00 98.44 68 LYS A CA 1
ATOM 555 C C . LYS A 1 68 ? 8.661 -4.704 -13.776 1.00 98.44 68 LYS A C 1
ATOM 557 O O . LYS A 1 68 ? 7.704 -4.773 -13.008 1.00 98.44 68 LYS A O 1
ATOM 562 N N . SER A 1 69 ? 9.926 -4.790 -13.371 1.00 98.06 69 SER A N 1
ATOM 563 C CA . SER A 1 69 ? 10.312 -4.993 -11.972 1.00 98.06 69 SER A CA 1
ATOM 564 C C . SER A 1 69 ? 9.880 -3.826 -11.081 1.00 98.06 69 SER A C 1
ATOM 566 O O . SER A 1 69 ? 9.326 -4.053 -10.007 1.00 98.06 69 SER A O 1
ATOM 568 N N . GLN A 1 70 ? 10.051 -2.578 -11.539 1.00 97.88 70 GLN A N 1
ATOM 569 C CA . GLN A 1 70 ? 9.584 -1.396 -10.801 1.00 97.88 70 GLN A CA 1
ATOM 570 C C . GLN A 1 70 ? 8.060 -1.377 -10.646 1.00 97.88 70 GLN A C 1
ATOM 572 O O . GLN A 1 70 ? 7.567 -1.108 -9.554 1.00 97.88 70 GLN A O 1
ATOM 577 N N . ARG A 1 71 ? 7.305 -1.732 -11.695 1.00 98.19 71 ARG A N 1
ATOM 578 C CA . ARG A 1 71 ? 5.837 -1.853 -11.612 1.00 98.19 71 ARG A CA 1
ATOM 579 C C . ARG A 1 71 ? 5.407 -2.869 -10.557 1.00 98.19 71 ARG A C 1
ATOM 581 O O . ARG A 1 71 ? 4.543 -2.559 -9.741 1.00 98.19 71 ARG A O 1
ATOM 588 N N . MET A 1 72 ? 6.030 -4.050 -10.550 1.00 98.19 72 MET A N 1
ATOM 589 C CA . MET A 1 72 ? 5.738 -5.086 -9.556 1.00 98.19 72 MET A CA 1
ATOM 590 C C . MET A 1 72 ? 6.029 -4.587 -8.140 1.00 98.19 72 MET A C 1
ATOM 592 O O . MET A 1 72 ? 5.189 -4.721 -7.256 1.00 98.19 72 MET A O 1
ATOM 596 N N . ARG A 1 73 ? 7.190 -3.954 -7.936 1.00 97.38 73 ARG A N 1
ATOM 597 C CA . ARG A 1 73 ? 7.574 -3.395 -6.638 1.00 97.38 73 ARG A CA 1
ATOM 598 C C . ARG A 1 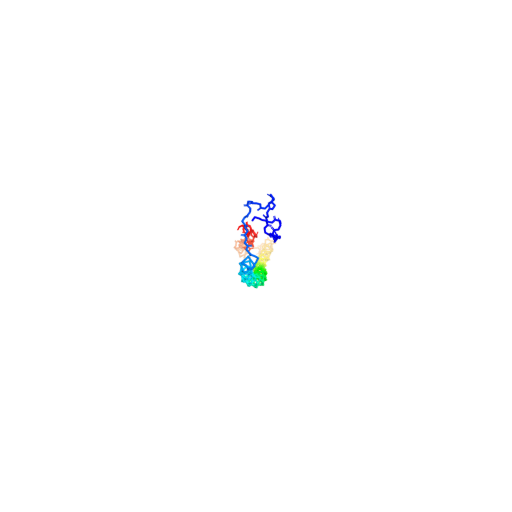73 ? 6.549 -2.380 -6.131 1.00 97.38 73 ARG A C 1
ATOM 600 O O . ARG A 1 73 ? 6.118 -2.505 -4.992 1.00 97.38 73 ARG A O 1
ATOM 607 N N . ILE A 1 74 ? 6.137 -1.425 -6.971 1.00 95.69 74 ILE A N 1
ATOM 608 C CA . ILE A 1 74 ? 5.106 -0.435 -6.616 1.00 95.69 74 ILE A CA 1
ATOM 609 C C . ILE A 1 74 ? 3.826 -1.152 -6.171 1.00 95.69 74 ILE A C 1
ATOM 611 O O . ILE A 1 74 ? 3.332 -0.896 -5.078 1.00 95.69 74 ILE A O 1
ATOM 615 N N . SER A 1 75 ? 3.323 -2.098 -6.967 1.00 97.38 75 SER A N 1
ATOM 616 C CA . SER A 1 75 ? 2.086 -2.817 -6.637 1.00 97.38 75 SER A CA 1
ATOM 617 C C . SER A 1 75 ? 2.178 -3.580 -5.310 1.00 97.38 75 SER A C 1
ATOM 619 O O . SER A 1 75 ? 1.234 -3.557 -4.518 1.00 97.38 75 SER A O 1
ATOM 621 N N . THR A 1 76 ? 3.306 -4.248 -5.053 1.00 97.19 76 THR A N 1
ATOM 622 C CA . THR A 1 76 ? 3.520 -5.021 -3.824 1.00 97.19 76 THR A CA 1
ATOM 623 C C . THR A 1 76 ? 3.514 -4.129 -2.586 1.00 97.19 76 THR A C 1
ATOM 625 O O . THR A 1 76 ? 2.861 -4.464 -1.600 1.00 97.19 76 THR A O 1
ATOM 628 N N . GLU A 1 77 ? 4.210 -2.991 -2.621 1.00 95.06 77 GLU A N 1
ATOM 629 C CA . GLU A 1 77 ? 4.284 -2.089 -1.464 1.00 95.06 77 GLU A CA 1
ATOM 630 C C . GLU A 1 77 ? 2.919 -1.474 -1.124 1.00 95.06 77 GLU A C 1
ATOM 632 O O . GLU A 1 77 ? 2.540 -1.430 0.045 1.00 95.06 77 GLU A O 1
ATOM 637 N N . PHE A 1 78 ? 2.126 -1.093 -2.132 1.00 92.38 78 PHE A N 1
ATOM 638 C CA . PHE A 1 78 ? 0.759 -0.613 -1.899 1.00 92.38 78 PHE A CA 1
ATOM 639 C C . PHE A 1 78 ? -0.160 -1.703 -1.343 1.00 92.38 78 PHE A C 1
ATOM 641 O O . PHE A 1 78 ? -0.969 -1.429 -0.461 1.00 92.38 78 PHE A O 1
ATOM 648 N N . SER A 1 79 ? -0.009 -2.948 -1.798 1.00 96.00 79 SER A N 1
ATOM 649 C CA . SER A 1 79 ? -0.803 -4.069 -1.275 1.00 96.00 79 SER A CA 1
ATOM 650 C C . SER A 1 79 ? -0.530 -4.310 0.213 1.00 96.00 79 SER A C 1
ATOM 652 O O . SER A 1 79 ? -1.464 -4.485 0.991 1.00 96.00 79 SER A O 1
ATOM 654 N N . LYS A 1 80 ? 0.742 -4.249 0.635 1.00 92.69 80 LYS A N 1
ATOM 655 C CA . LYS A 1 80 ? 1.118 -4.334 2.057 1.00 92.69 80 LYS A CA 1
ATOM 656 C C . LYS A 1 80 ? 0.489 -3.209 2.882 1.00 92.69 80 LYS A C 1
ATOM 658 O O . LYS A 1 80 ? -0.029 -3.478 3.959 1.00 92.69 80 LYS A O 1
ATOM 663 N N . LEU A 1 81 ? 0.511 -1.973 2.372 1.00 90.12 81 LEU A N 1
ATOM 664 C CA . LEU A 1 81 ? -0.097 -0.825 3.051 1.00 90.12 81 LEU A CA 1
ATOM 665 C C . LEU A 1 81 ? -1.612 -0.998 3.221 1.00 90.12 81 LEU A C 1
ATOM 667 O O . LEU A 1 81 ? -2.139 -0.687 4.284 1.00 90.12 81 LEU A O 1
ATOM 671 N N . HIS A 1 82 ? -2.309 -1.510 2.204 1.00 90.69 82 HIS A N 1
ATOM 672 C CA . HIS A 1 82 ? -3.740 -1.795 2.309 1.00 90.69 82 HIS A CA 1
ATOM 673 C C . HIS A 1 82 ? -4.040 -2.832 3.391 1.00 90.69 82 HIS A C 1
ATOM 675 O O . HIS A 1 82 ? -4.911 -2.586 4.220 1.00 90.69 82 HIS A O 1
ATOM 681 N N . ASN A 1 83 ? -3.296 -3.939 3.421 1.00 93.81 83 ASN A N 1
ATOM 682 C CA . ASN A 1 83 ? -3.485 -4.974 4.440 1.00 93.81 83 ASN A CA 1
ATOM 683 C C . ASN A 1 83 ? -3.257 -4.419 5.851 1.00 93.81 83 ASN A C 1
ATOM 685 O O . ASN A 1 83 ? -4.092 -4.618 6.724 1.00 93.81 83 ASN A O 1
ATOM 689 N N . PHE A 1 84 ? -2.186 -3.646 6.041 1.00 90.31 84 PHE A N 1
ATOM 690 C CA . PHE A 1 84 ? -1.895 -2.995 7.316 1.00 90.31 84 PHE A CA 1
ATOM 691 C C . PHE A 1 84 ? -3.036 -2.080 7.788 1.00 90.31 84 PHE A C 1
ATOM 693 O O . PHE A 1 84 ? -3.407 -2.106 8.955 1.00 90.31 84 PHE A O 1
ATOM 700 N N . LEU A 1 85 ? -3.620 -1.277 6.889 1.00 89.00 85 LEU A N 1
ATOM 701 C CA . LEU A 1 85 ? -4.731 -0.386 7.245 1.00 89.00 85 LEU A CA 1
ATOM 702 C C . LEU A 1 85 ? -5.984 -1.156 7.671 1.00 89.00 85 LEU A C 1
ATOM 704 O O . LEU A 1 85 ? -6.663 -0.724 8.597 1.00 89.00 85 LEU A O 1
ATOM 708 N N . VAL A 1 86 ? -6.269 -2.282 7.013 1.00 92.12 86 VAL A N 1
ATOM 709 C CA . VAL A 1 86 ? -7.387 -3.161 7.381 1.00 92.12 86 VAL A CA 1
ATOM 710 C C . VAL A 1 86 ? -7.157 -3.780 8.762 1.00 92.12 86 VAL A C 1
ATOM 712 O O . VAL A 1 86 ? -8.072 -3.797 9.581 1.00 92.12 86 VAL A O 1
ATOM 715 N N . GLU A 1 87 ? -5.938 -4.248 9.044 1.00 91.94 87 GLU A N 1
ATOM 716 C CA . GLU A 1 87 ? -5.569 -4.798 10.355 1.00 91.94 87 GLU A CA 1
ATOM 717 C C . GLU A 1 87 ? -5.693 -3.747 11.472 1.00 91.94 87 GLU A C 1
ATOM 719 O O . GLU A 1 87 ? -6.278 -4.021 12.518 1.00 91.94 87 GLU A O 1
ATOM 724 N N . GLU A 1 88 ? -5.199 -2.525 11.252 1.00 90.25 88 GLU A N 1
ATOM 725 C CA . GLU A 1 88 ? -5.299 -1.441 12.237 1.00 90.25 88 GLU A CA 1
ATOM 726 C C . GLU A 1 88 ? -6.750 -1.011 12.490 1.00 90.25 88 GLU A C 1
ATOM 728 O O . GLU A 1 88 ? -7.135 -0.801 13.643 1.00 90.25 88 GLU A O 1
ATOM 733 N N . GLU A 1 89 ? -7.570 -0.894 11.438 1.00 91.38 89 GLU A N 1
ATOM 734 C CA . GLU A 1 89 ? -9.001 -0.592 11.567 1.00 91.38 89 GLU A CA 1
ATOM 735 C C . GLU A 1 89 ? -9.705 -1.634 12.443 1.00 91.38 89 GLU A C 1
ATOM 737 O O . GLU A 1 89 ? -10.391 -1.268 13.403 1.00 91.38 89 GLU A O 1
ATOM 742 N N . ASP A 1 90 ? -9.477 -2.922 12.169 1.00 93.81 90 ASP A N 1
ATOM 743 C CA . ASP A 1 90 ? -10.051 -4.017 12.952 1.00 93.81 90 ASP A CA 1
ATOM 744 C C . ASP A 1 90 ? -9.619 -3.946 14.426 1.00 93.81 90 ASP A C 1
ATOM 746 O O . ASP A 1 90 ? -10.454 -4.018 15.329 1.00 93.81 90 ASP A O 1
ATOM 750 N N . LEU A 1 91 ? -8.338 -3.686 14.705 1.00 91.75 91 LEU A N 1
ATOM 751 C CA . LEU A 1 91 ? -7.831 -3.536 16.075 1.00 91.75 91 LEU A CA 1
ATOM 752 C C . LEU A 1 91 ? -8.469 -2.361 16.834 1.00 91.75 91 LEU A C 1
ATOM 754 O O . LEU A 1 91 ? -8.761 -2.481 18.032 1.00 91.75 91 LEU A O 1
ATOM 758 N N . PHE A 1 92 ? -8.692 -1.220 16.171 1.00 92.31 92 PHE A N 1
ATOM 759 C CA . PHE A 1 92 ? -9.383 -0.079 16.781 1.00 92.31 92 PHE A CA 1
ATOM 760 C C . PHE A 1 92 ? -10.840 -0.412 17.102 1.00 92.31 92 PHE A C 1
ATOM 762 O O . PHE A 1 92 ? -11.304 -0.097 18.203 1.00 92.31 92 PHE A O 1
ATOM 769 N N . LEU A 1 93 ? -11.540 -1.078 16.182 1.00 94.06 93 LEU A N 1
ATOM 770 C CA . LEU A 1 93 ? -12.925 -1.503 16.381 1.00 94.06 93 LEU A CA 1
ATOM 771 C C . LEU A 1 93 ? -13.040 -2.535 17.505 1.00 94.06 93 LEU A C 1
ATOM 773 O O . LEU A 1 93 ? -13.888 -2.389 18.382 1.00 94.06 93 LEU A O 1
ATOM 777 N N . GLN A 1 94 ? -12.148 -3.525 17.556 1.00 95.31 94 GLN A N 1
ATOM 778 C CA . GLN A 1 94 ? -12.112 -4.504 18.644 1.00 95.31 94 GLN A CA 1
ATOM 779 C C . GLN A 1 94 ? -11.905 -3.839 20.010 1.00 95.31 94 GLN A C 1
ATOM 781 O O . GLN A 1 94 ? -12.569 -4.195 20.987 1.00 95.31 94 GLN A O 1
ATOM 786 N N . ARG A 1 95 ? -11.007 -2.849 20.092 1.00 93.75 95 ARG A N 1
ATOM 787 C CA . ARG A 1 95 ? -10.770 -2.091 21.328 1.00 93.75 95 ARG A CA 1
ATOM 788 C C . ARG A 1 95 ? -12.001 -1.295 21.750 1.00 93.75 95 ARG A C 1
ATOM 790 O O . ARG A 1 95 ? -12.344 -1.311 22.930 1.00 93.75 95 ARG A O 1
ATOM 797 N N . LEU A 1 96 ? -12.660 -0.640 20.795 1.00 94.69 96 LEU A N 1
ATOM 798 C CA . LEU A 1 96 ? -13.869 0.137 21.049 1.00 94.69 96 LEU A CA 1
ATOM 799 C C . LEU A 1 96 ? -15.020 -0.763 21.516 1.00 94.69 96 LEU A C 1
ATOM 801 O O . LEU A 1 96 ? -15.652 -0.456 22.521 1.00 94.69 96 LEU A O 1
ATOM 805 N N . ASN A 1 97 ? -15.220 -1.910 20.864 1.00 96.00 97 ASN A N 1
ATOM 806 C CA . ASN A 1 97 ? -16.230 -2.899 21.251 1.00 96.00 97 ASN A CA 1
ATOM 807 C C . ASN A 1 97 ? -15.987 -3.434 22.669 1.00 96.00 97 ASN A C 1
ATOM 809 O O . ASN A 1 97 ? -16.918 -3.591 23.456 1.00 96.00 97 ASN A O 1
ATOM 813 N N . LYS A 1 98 ? -14.722 -3.693 23.027 1.00 95.81 98 LYS A N 1
ATOM 814 C CA . LYS A 1 98 ? -14.361 -4.124 24.381 1.00 95.81 98 LYS A CA 1
ATOM 815 C C . LYS A 1 98 ? -14.672 -3.046 25.421 1.00 95.81 98 LYS A C 1
ATOM 817 O O . LYS A 1 98 ? -15.228 -3.357 26.471 1.00 95.81 98 LYS A O 1
ATOM 822 N N . GLU A 1 99 ? -14.328 -1.793 25.131 1.00 94.75 99 GLU A N 1
ATOM 823 C CA . GLU A 1 99 ? -14.646 -0.667 26.012 1.00 94.75 99 GLU A CA 1
ATOM 824 C C . GLU A 1 99 ? -16.160 -0.472 26.174 1.00 94.75 99 GLU A C 1
ATOM 826 O O . GLU A 1 99 ? -16.631 -0.219 27.288 1.00 94.75 99 GLU A O 1
ATOM 831 N N . GLU A 1 100 ? -16.920 -0.598 25.084 1.00 94.56 100 GLU A N 1
ATOM 832 C CA . GLU A 1 100 ? -18.380 -0.517 25.097 1.00 94.56 100 GLU A CA 1
ATOM 833 C C . GLU A 1 100 ? -18.974 -1.585 26.021 1.00 94.56 100 GLU A C 1
ATOM 835 O O . GLU A 1 100 ? -19.772 -1.257 26.903 1.00 94.56 100 GLU A O 1
ATOM 840 N N . GLU A 1 101 ? -18.538 -2.839 25.885 1.00 96.12 101 GLU A N 1
ATOM 841 C CA . GLU A 1 101 ? -19.040 -3.947 26.700 1.00 96.12 101 GLU A CA 1
ATOM 842 C C . GLU A 1 101 ? -18.682 -3.779 28.187 1.00 96.12 101 GLU A C 1
ATOM 844 O O . GLU A 1 101 ? -19.543 -3.921 29.059 1.00 96.12 101 GLU A O 1
ATOM 849 N N . GLU A 1 102 ? -17.439 -3.398 28.504 1.00 93.88 102 GLU A N 1
ATOM 850 C CA . GLU A 1 102 ? -17.007 -3.123 29.883 1.00 93.88 102 GLU A CA 1
ATOM 851 C C . GLU A 1 102 ? -17.817 -1.980 30.519 1.00 93.88 102 GLU A C 1
ATOM 853 O O . GLU A 1 102 ? -18.258 -2.071 31.671 1.00 93.88 102 GLU A O 1
ATOM 858 N N . THR A 1 103 ? -18.059 -0.915 29.753 1.00 92.94 103 THR A N 1
ATOM 859 C CA . THR A 1 103 ? -18.841 0.246 30.192 1.00 92.94 103 THR A CA 1
ATOM 860 C C . THR A 1 103 ? -20.303 -0.124 30.414 1.00 92.94 103 THR A C 1
ATOM 862 O O . THR A 1 103 ? -20.878 0.217 31.451 1.00 92.94 103 THR A O 1
ATOM 865 N N . LYS A 1 104 ? -20.904 -0.861 29.477 1.00 93.44 104 LYS A N 1
ATOM 866 C CA . LYS A 1 104 ? -22.285 -1.342 29.567 1.00 93.44 104 LYS A CA 1
ATOM 867 C C . LYS A 1 104 ? -22.479 -2.242 30.781 1.00 93.44 104 LYS A C 1
ATOM 869 O O . LYS A 1 104 ? -23.447 -2.062 31.523 1.00 93.44 104 LYS A O 1
ATOM 874 N N . LYS A 1 105 ? -21.540 -3.158 31.032 1.00 93.50 105 LYS A N 1
ATOM 875 C CA . LYS A 1 105 ? -21.551 -4.017 32.219 1.00 93.50 105 LYS A CA 1
ATOM 876 C C . LYS A 1 105 ? -21.527 -3.191 33.506 1.00 93.50 105 LYS A C 1
ATOM 878 O O . LYS A 1 105 ? -22.383 -3.390 34.367 1.00 93.50 105 LYS A O 1
ATOM 883 N N . LYS A 1 106 ? -20.616 -2.217 33.610 1.00 91.06 106 LYS A N 1
ATOM 884 C CA . LYS A 1 106 ? -20.512 -1.331 34.781 1.00 91.06 106 LYS A CA 1
ATOM 885 C C . LYS A 1 106 ? -21.781 -0.502 35.000 1.00 91.06 106 LYS A C 1
ATOM 887 O O . LYS A 1 106 ? -22.246 -0.379 36.132 1.00 91.06 106 LYS A O 1
ATOM 892 N N . LEU A 1 107 ? -22.363 0.046 33.932 1.00 90.56 107 LEU A N 1
ATOM 893 C CA . LEU A 1 107 ? -23.626 0.785 34.006 1.00 90.56 107 LEU A CA 1
ATOM 894 C C . LEU A 1 107 ? -24.771 -0.103 34.495 1.00 90.56 107 LEU A C 1
ATOM 896 O O . LEU A 1 107 ? -25.523 0.312 35.372 1.00 90.56 107 LEU A O 1
ATOM 900 N N . ASN A 1 108 ? -24.867 -1.334 33.993 1.00 92.31 108 ASN A N 1
ATOM 901 C CA . ASN A 1 108 ? -25.892 -2.277 34.428 1.00 92.31 108 ASN A CA 1
ATOM 902 C C . ASN A 1 108 ? -25.746 -2.639 35.917 1.00 92.31 108 ASN A C 1
ATOM 904 O O . ASN A 1 108 ? -26.722 -2.600 36.663 1.00 92.31 108 ASN A O 1
ATOM 908 N N . GLU A 1 109 ? -24.526 -2.926 36.383 1.00 91.19 109 GLU A N 1
ATOM 909 C CA . GLU A 1 109 ? -24.244 -3.183 37.804 1.00 91.19 109 GLU A CA 1
ATOM 910 C C . GLU A 1 109 ? -24.624 -1.989 38.693 1.00 91.19 109 GLU A C 1
ATOM 912 O O . GLU A 1 109 ? -25.216 -2.156 39.761 1.00 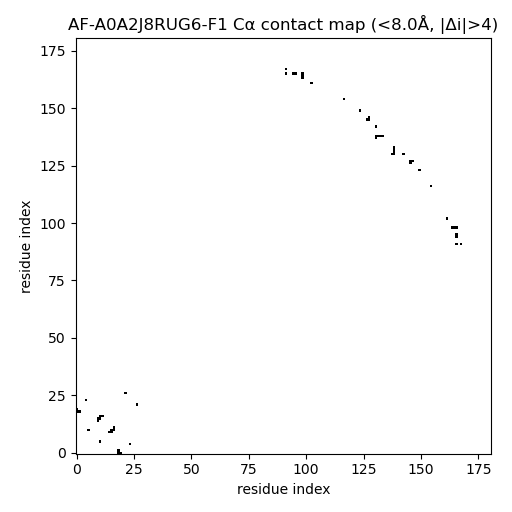91.19 109 GLU A O 1
ATOM 917 N N . ASN A 1 110 ? -24.330 -0.774 38.235 1.00 89.81 110 ASN A N 1
ATOM 918 C CA . ASN A 1 110 ? -24.699 0.461 38.915 1.00 89.81 110 ASN A CA 1
ATOM 919 C C . ASN A 1 110 ? -26.222 0.661 38.982 1.00 89.81 110 ASN A C 1
ATOM 921 O O . ASN A 1 110 ? -26.756 0.970 40.049 1.00 89.81 110 ASN A O 1
ATOM 925 N N . THR A 1 111 ? -26.938 0.432 37.879 1.00 90.75 111 THR A N 1
ATOM 926 C CA . THR A 1 111 ? -28.407 0.473 37.842 1.00 90.75 111 THR A CA 1
ATOM 927 C C . THR A 1 111 ? -29.019 -0.560 38.787 1.00 90.75 111 THR A C 1
ATOM 929 O O . THR A 1 111 ? -29.967 -0.242 39.505 1.00 90.75 111 THR A O 1
ATOM 932 N N . LEU A 1 112 ? -28.468 -1.778 38.847 1.00 92.06 112 LEU A N 1
ATOM 933 C CA . LEU A 1 112 ? -28.922 -2.814 39.779 1.00 92.06 112 LEU A CA 1
ATOM 934 C C . LEU A 1 112 ? -28.751 -2.382 41.242 1.00 92.06 112 LEU A C 1
ATOM 936 O O . LEU A 1 112 ? -29.696 -2.517 42.020 1.00 92.06 112 LEU A O 1
ATOM 940 N N . LYS A 1 113 ? -27.598 -1.803 41.606 1.00 90.38 113 LYS A N 1
ATOM 941 C CA . LYS A 1 113 ? -27.358 -1.261 42.957 1.00 90.38 113 LYS A CA 1
ATOM 942 C C . LYS A 1 113 ? -28.345 -0.147 43.305 1.00 90.38 113 LYS A C 1
ATOM 944 O O . LYS A 1 113 ? -28.954 -0.184 44.369 1.00 90.38 113 LYS A O 1
ATOM 949 N N . LEU A 1 114 ? -28.562 0.806 42.395 1.00 90.19 114 LEU A N 1
ATOM 950 C CA . LEU A 1 114 ? -29.536 1.883 42.597 1.00 90.19 114 LEU A CA 1
ATOM 951 C C . LEU A 1 114 ? -30.955 1.339 42.791 1.00 90.19 114 LEU A C 1
ATOM 953 O O . LEU A 1 114 ? -31.654 1.773 43.703 1.00 90.19 114 LEU A O 1
ATOM 957 N N . ASN A 1 115 ? -31.366 0.351 41.994 1.00 92.38 115 ASN A N 1
ATOM 958 C CA . ASN A 1 115 ? -32.671 -0.293 42.144 1.00 92.38 115 ASN A CA 1
ATOM 959 C C . ASN A 1 115 ? -32.825 -0.992 43.505 1.00 92.38 115 ASN A C 1
ATOM 961 O O . ASN A 1 115 ? -33.890 -0.900 44.115 1.00 92.38 115 ASN A O 1
ATOM 965 N N . GLN A 1 116 ? -31.773 -1.641 44.014 1.00 91.19 116 GLN A N 1
ATOM 966 C CA . GLN A 1 116 ? -31.770 -2.243 45.353 1.00 91.19 116 GLN A CA 1
ATOM 967 C C . GLN A 1 116 ? -31.886 -1.184 46.458 1.00 91.19 116 GLN A C 1
ATOM 969 O O . GLN A 1 116 ? -32.674 -1.358 47.393 1.00 91.19 116 GLN A O 1
ATOM 974 N N . THR A 1 117 ? -31.168 -0.063 46.331 1.00 90.44 117 THR A N 1
ATOM 975 C CA . THR A 1 117 ? -31.272 1.066 47.268 1.00 90.44 117 THR A CA 1
ATOM 976 C C . THR A 1 117 ? -32.672 1.676 47.237 1.00 90.44 117 THR A C 1
ATOM 978 O O . THR A 1 117 ? -33.268 1.878 48.291 1.00 90.44 117 THR A O 1
ATOM 981 N N . ILE A 1 118 ? -33.252 1.886 46.049 1.00 91.81 118 ILE A N 1
ATOM 982 C CA . ILE A 1 118 ? -34.632 2.370 45.887 1.00 91.81 118 ILE A CA 1
ATOM 983 C C . ILE A 1 118 ? -35.627 1.410 46.547 1.00 91.81 118 ILE A C 1
ATOM 985 O O . ILE A 1 118 ? -36.523 1.859 47.258 1.00 91.81 118 ILE A O 1
ATOM 989 N N . ALA A 1 119 ? -35.493 0.099 46.329 1.00 93.50 119 ALA A N 1
ATOM 990 C CA . ALA A 1 119 ? -36.370 -0.896 46.943 1.00 93.50 119 ALA A CA 1
ATOM 991 C C . ALA A 1 119 ? -36.264 -0.884 48.477 1.00 93.50 119 ALA A C 1
ATOM 993 O O . ALA A 1 119 ? -37.286 -0.901 49.164 1.00 93.50 119 ALA A O 1
ATOM 994 N N . SER A 1 120 ? -35.043 -0.782 49.007 1.00 91.44 120 SER A N 1
ATOM 995 C CA . SER A 1 120 ? -34.786 -0.701 50.451 1.00 91.44 120 SER A CA 1
ATOM 996 C C . SER A 1 120 ? -35.374 0.573 51.060 1.00 91.44 120 SER A C 1
ATOM 998 O O . SER A 1 120 ? -36.059 0.504 52.078 1.00 91.44 120 SER A O 1
ATOM 1000 N N . LEU A 1 121 ? -35.198 1.719 50.393 1.00 91.94 121 LEU A N 1
ATOM 1001 C CA . LEU A 1 121 ? -35.786 2.996 50.800 1.00 91.94 121 LEU A CA 1
ATOM 1002 C C . LEU A 1 121 ? -37.313 2.955 50.769 1.00 91.94 121 LEU A C 1
ATOM 1004 O O . LEU A 1 121 ? -37.947 3.371 51.732 1.00 91.94 121 LEU A O 1
ATOM 1008 N N . LYS A 1 122 ? -37.920 2.407 49.708 1.00 93.94 122 LYS A N 1
ATOM 1009 C CA . LYS A 1 122 ? -39.379 2.229 49.627 1.00 93.94 122 LYS A CA 1
ATOM 1010 C C . LYS A 1 122 ? -39.907 1.398 50.792 1.00 93.94 122 LYS A C 1
ATOM 1012 O O . LYS A 1 122 ? -40.910 1.772 51.391 1.00 93.94 122 LYS A O 1
ATOM 1017 N N . LYS A 1 123 ? -39.220 0.303 51.133 1.00 92.94 123 LYS A N 1
ATOM 1018 C CA . LYS A 1 123 ? -39.580 -0.536 52.279 1.00 92.94 123 LYS A CA 1
ATOM 1019 C C . LYS A 1 123 ? -39.488 0.246 53.591 1.00 92.94 123 LYS A C 1
ATOM 1021 O O . LYS A 1 123 ? -40.422 0.212 54.381 1.00 92.94 123 LYS A O 1
ATOM 1026 N N . LEU A 1 124 ? -38.402 0.990 53.798 1.00 92.25 124 LEU A N 1
ATOM 1027 C CA . LEU A 1 124 ? -38.205 1.782 55.011 1.00 92.25 124 LEU A CA 1
ATOM 1028 C C . LEU A 1 124 ? -39.234 2.915 55.144 1.00 92.25 124 LEU A C 1
ATOM 1030 O O . LEU A 1 124 ? -39.736 3.146 56.239 1.00 92.25 124 LEU A O 1
ATOM 1034 N N . ILE A 1 125 ? -39.595 3.575 54.038 1.00 92.62 125 ILE A N 1
ATOM 1035 C CA . ILE A 1 125 ? -40.663 4.586 53.995 1.00 92.62 125 ILE A CA 1
ATOM 1036 C C . ILE A 1 125 ? -42.003 3.973 54.414 1.00 92.62 125 ILE A C 1
ATOM 1038 O O . ILE A 1 125 ? -42.715 4.580 55.211 1.00 92.62 125 ILE A O 1
ATOM 1042 N N . LEU A 1 126 ? -42.339 2.779 53.909 1.00 94.12 126 LEU A N 1
ATOM 1043 C CA . LEU A 1 126 ? -43.557 2.067 54.310 1.00 94.12 126 LEU A CA 1
ATOM 1044 C C . LEU A 1 126 ? -43.536 1.727 55.803 1.00 94.12 126 LEU A C 1
ATOM 1046 O O . LEU A 1 126 ? -44.476 2.073 56.508 1.00 94.12 126 LEU A O 1
ATOM 1050 N N . GLU A 1 127 ? -42.443 1.141 56.298 1.00 91.50 127 GLU A N 1
ATOM 1051 C CA . GLU A 1 127 ? -42.298 0.771 57.713 1.00 91.50 127 GLU A CA 1
ATOM 1052 C C . GLU A 1 127 ? -42.406 1.999 58.645 1.00 91.50 127 GLU A C 1
ATOM 1054 O O . GLU A 1 127 ? -43.076 1.941 59.677 1.00 91.50 127 GLU A O 1
ATOM 1059 N N . VAL A 1 128 ? -41.800 3.137 58.279 1.00 91.12 128 VAL A N 1
ATOM 1060 C CA . VAL A 1 128 ? -41.933 4.410 59.018 1.00 91.12 128 VAL A CA 1
ATOM 1061 C C . VAL A 1 128 ? -43.369 4.939 58.954 1.00 91.12 128 VAL A C 1
ATOM 1063 O O . VAL A 1 128 ? -43.916 5.355 59.978 1.00 91.12 128 VAL A O 1
ATOM 1066 N N . GLY A 1 129 ? -43.990 4.912 57.772 1.00 91.88 129 GLY A N 1
ATOM 1067 C CA . GLY A 1 129 ? -45.368 5.355 57.560 1.00 91.88 129 GLY A CA 1
ATOM 1068 C C . GLY A 1 129 ? -46.361 4.574 58.420 1.00 91.88 129 GLY A C 1
ATOM 1069 O O . GLY A 1 129 ? -47.114 5.176 59.185 1.00 91.88 129 GLY A O 1
ATOM 1070 N N . GLU A 1 130 ? -46.295 3.243 58.380 1.00 91.75 130 GLU A N 1
ATOM 1071 C CA . GLU A 1 130 ? -47.113 2.347 59.206 1.00 91.75 130 GLU A CA 1
ATOM 1072 C C . GLU A 1 130 ? -46.901 2.602 60.704 1.00 91.75 130 GLU A C 1
ATOM 1074 O O . GLU A 1 130 ? -47.866 2.710 61.463 1.00 91.75 130 GLU A O 1
ATOM 1079 N N . LYS A 1 131 ? -45.644 2.774 61.141 1.00 88.50 131 LYS A N 1
ATOM 1080 C CA . LYS A 1 131 ? -45.317 3.052 62.547 1.00 88.50 131 LYS A CA 1
ATOM 1081 C C . LYS A 1 131 ? -45.873 4.396 63.022 1.00 88.50 131 LYS A C 1
ATOM 1083 O O . LYS A 1 131 ? -46.329 4.492 64.159 1.00 88.50 131 LYS A O 1
ATOM 1088 N N . SER A 1 132 ? -45.852 5.414 62.160 1.00 89.44 132 SER A N 1
ATOM 1089 C CA . SER A 1 132 ? -46.366 6.757 62.462 1.00 89.44 132 SER A CA 1
ATOM 1090 C C . SER A 1 132 ? -47.893 6.814 62.586 1.00 89.44 132 SER A C 1
ATOM 1092 O O . SER A 1 132 ? -48.413 7.651 63.317 1.00 89.44 132 SER A O 1
ATOM 1094 N N . GLN A 1 133 ? -48.603 5.907 61.906 1.00 91.94 133 GLN A N 1
ATOM 1095 C CA . GLN A 1 133 ? -50.067 5.799 61.925 1.00 91.94 133 GLN A CA 1
ATOM 1096 C C . GLN A 1 133 ? -50.588 4.760 62.935 1.00 91.94 133 GLN A C 1
ATOM 1098 O O . GLN A 1 133 ? -51.798 4.570 63.061 1.00 91.94 133 GLN A O 1
ATOM 1103 N N . ALA A 1 134 ? -49.697 4.071 63.655 1.00 91.44 134 ALA A N 1
ATOM 1104 C CA . ALA A 1 134 ? -50.065 3.069 64.647 1.00 91.44 134 ALA A CA 1
ATOM 1105 C C . ALA A 1 134 ? -50.756 3.686 65.880 1.00 91.44 134 ALA A C 1
ATOM 1107 O O . ALA A 1 134 ? -50.665 4.883 66.153 1.00 91.44 134 ALA A O 1
ATOM 1108 N N . SER A 1 135 ? -51.424 2.845 66.676 1.00 92.00 135 SER A N 1
ATOM 1109 C CA . SER A 1 135 ? -51.973 3.254 67.976 1.00 92.00 135 SER A CA 1
ATOM 1110 C C . SER A 1 135 ? -50.871 3.762 68.920 1.00 92.00 135 SER A C 1
ATOM 1112 O O . SER A 1 135 ? -49.705 3.393 68.773 1.00 92.00 135 SER A O 1
ATOM 1114 N N . THR A 1 136 ? -51.223 4.555 69.941 1.00 87.94 136 THR A N 1
ATOM 1115 C CA . THR A 1 136 ? -50.260 5.147 70.895 1.00 87.94 136 THR A CA 1
ATOM 1116 C C . THR A 1 136 ? -49.278 4.121 71.473 1.00 87.94 136 THR A C 1
ATOM 1118 O O . THR A 1 136 ? -48.077 4.369 71.531 1.00 87.94 136 THR A O 1
ATOM 1121 N N . LEU A 1 137 ? -49.773 2.938 71.853 1.00 87.69 137 LEU A N 1
ATOM 1122 C CA . LEU A 1 137 ? -48.948 1.833 72.352 1.00 87.69 137 LEU A CA 1
ATOM 1123 C C . LEU A 1 137 ? -48.030 1.252 71.263 1.00 87.69 137 LEU A C 1
ATOM 1125 O O . LEU A 1 137 ? -46.850 1.023 71.519 1.00 87.69 137 LEU A O 1
ATOM 1129 N N . GLY A 1 138 ? -48.549 1.051 70.046 1.00 86.94 138 GLY A N 1
ATOM 1130 C CA . GLY A 1 138 ? -47.788 0.506 68.917 1.00 86.94 138 GLY A CA 1
ATOM 1131 C C . GLY A 1 138 ? -46.686 1.442 68.413 1.00 86.94 138 GLY A C 1
ATOM 1132 O O . GLY A 1 138 ? -45.618 0.970 68.020 1.00 86.94 138 GLY A O 1
ATOM 1133 N N . LEU A 1 139 ? -46.907 2.757 68.479 1.00 89.00 139 LEU A N 1
ATOM 1134 C CA . LEU A 1 139 ? -45.911 3.775 68.142 1.00 89.00 139 LEU A CA 1
ATOM 1135 C C . LEU A 1 139 ? -44.789 3.830 69.186 1.00 89.00 139 LEU A C 1
ATOM 1137 O O . LEU A 1 139 ? -43.614 3.831 68.823 1.00 89.00 139 LEU A O 1
ATOM 1141 N N . LEU A 1 140 ? -45.133 3.825 70.480 1.00 89.38 140 LEU A N 1
ATOM 1142 C CA . LEU A 1 140 ? -44.159 3.885 71.580 1.00 89.38 140 LEU A CA 1
ATOM 1143 C C . LEU A 1 140 ? -43.327 2.603 71.739 1.00 89.38 140 LEU A C 1
ATOM 1145 O O . LEU A 1 140 ? -42.293 2.618 72.410 1.00 89.38 140 LEU A O 1
ATOM 1149 N N . GLN A 1 141 ? -43.727 1.504 71.098 1.00 87.19 141 GLN A N 1
ATOM 1150 C CA . GLN A 1 141 ? -42.962 0.264 71.090 1.00 87.19 141 GLN A CA 1
ATOM 1151 C C . GLN A 1 141 ? -41.759 0.360 70.136 1.00 87.19 141 GLN A C 1
ATOM 1153 O O . GLN A 1 141 ? -41.913 0.294 68.919 1.00 87.19 141 GLN A O 1
ATOM 1158 N N . ASN A 1 142 ? -40.548 0.478 70.683 1.00 84.12 142 ASN A N 1
ATOM 1159 C CA . ASN A 1 142 ? -39.273 0.501 69.945 1.00 84.12 142 ASN A CA 1
ATOM 1160 C C . ASN A 1 142 ? -39.161 1.524 68.778 1.00 84.12 142 ASN A C 1
ATOM 1162 O O . ASN A 1 142 ? -38.568 1.200 67.750 1.00 84.12 142 ASN A O 1
ATOM 1166 N N . PRO A 1 143 ? -39.656 2.776 68.887 1.00 85.25 143 PRO A N 1
ATOM 1167 C CA . PRO A 1 143 ? -39.588 3.746 67.784 1.00 85.25 143 PRO A CA 1
ATOM 1168 C C . PRO A 1 143 ? -38.152 4.142 67.418 1.00 85.25 143 PRO A C 1
ATOM 1170 O O . PRO A 1 143 ? -37.867 4.463 66.266 1.00 85.25 143 PRO A O 1
ATOM 1173 N N . LYS A 1 144 ? -37.233 4.090 68.393 1.00 87.06 144 LYS A N 1
ATOM 1174 C CA . LYS A 1 144 ? -35.824 4.456 68.206 1.00 87.06 144 LYS A CA 1
ATOM 1175 C C . LYS A 1 144 ? -35.126 3.590 67.160 1.00 87.06 144 LYS A C 1
ATOM 1177 O O . LYS A 1 144 ? -34.328 4.112 66.404 1.00 87.06 144 LYS A O 1
ATOM 1182 N N . GLU A 1 145 ? -35.447 2.301 67.079 1.00 87.88 145 GLU A N 1
ATOM 1183 C CA . GLU A 1 145 ? -34.810 1.379 66.130 1.00 87.88 145 GLU A CA 1
ATOM 1184 C C . GLU A 1 145 ? -35.100 1.771 64.673 1.00 87.88 145 GLU A C 1
ATOM 1186 O O . GLU A 1 145 ? -34.195 1.849 63.840 1.00 87.88 145 GLU A O 1
ATOM 1191 N N . VAL A 1 146 ? -36.367 2.084 64.382 1.00 87.19 146 VAL A N 1
ATOM 1192 C CA . VAL A 1 146 ? -36.802 2.509 63.047 1.00 87.19 146 VAL A CA 1
ATOM 1193 C C . VAL A 1 146 ? -36.196 3.871 62.694 1.00 87.19 146 VAL A C 1
ATOM 1195 O O . VAL A 1 146 ? -35.700 4.036 61.579 1.00 87.19 146 VAL A O 1
ATOM 1198 N N . LEU A 1 147 ? -36.171 4.807 63.652 1.00 86.69 147 LEU A N 1
ATOM 1199 C CA . LEU A 1 147 ? -35.569 6.134 63.484 1.00 86.69 147 LEU A CA 1
ATOM 1200 C C . LEU A 1 147 ? -34.062 6.049 63.215 1.00 86.69 147 LEU A C 1
ATOM 1202 O O . LEU A 1 147 ? -33.600 6.562 62.201 1.00 86.69 147 LEU A O 1
ATOM 1206 N N . THR A 1 148 ? -33.308 5.315 64.035 1.00 87.81 148 THR A N 1
ATOM 1207 C CA . THR A 1 148 ? -31.859 5.151 63.857 1.00 87.81 148 THR A CA 1
ATOM 1208 C C . THR A 1 148 ? -31.521 4.533 62.499 1.00 87.81 148 THR A C 1
ATOM 1210 O O . THR A 1 148 ? -30.613 4.997 61.818 1.00 87.81 148 THR A O 1
ATOM 1213 N N . ARG A 1 149 ? -32.282 3.533 62.034 1.00 85.81 149 ARG A N 1
ATOM 1214 C CA . ARG A 1 149 ? -32.071 2.959 60.695 1.00 85.81 149 ARG A CA 1
ATOM 1215 C C . ARG A 1 149 ? -32.412 3.942 59.570 1.00 85.81 149 ARG A C 1
ATOM 1217 O O . ARG A 1 149 ? -31.751 3.909 58.539 1.00 85.81 149 ARG A O 1
ATOM 1224 N N . SER A 1 150 ? -33.407 4.810 59.762 1.00 84.00 150 SER A N 1
ATOM 1225 C CA . SER A 1 150 ? -33.731 5.873 58.799 1.00 84.00 150 SER A CA 1
ATOM 1226 C C . SER A 1 150 ? -32.656 6.955 58.718 1.00 84.00 150 SER A C 1
ATOM 1228 O O . SER A 1 150 ? -32.354 7.421 57.626 1.00 84.00 150 SER A O 1
ATOM 1230 N N . GLU A 1 151 ? -32.027 7.288 59.842 1.00 81.94 151 GLU A N 1
ATOM 1231 C CA . GLU A 1 151 ? -30.967 8.297 59.927 1.00 81.94 151 GLU A CA 1
ATOM 1232 C C . GLU A 1 151 ? -29.630 7.798 59.354 1.00 81.94 151 GLU A C 1
ATOM 1234 O O . GLU A 1 151 ? -28.863 8.584 58.807 1.00 81.94 151 GLU A O 1
ATOM 1239 N N . ILE A 1 152 ? -29.351 6.493 59.455 1.00 81.94 152 ILE A N 1
ATOM 1240 C CA . ILE A 1 152 ? -28.105 5.870 58.968 1.00 81.94 152 ILE A CA 1
ATOM 1241 C C . ILE A 1 152 ? -28.170 5.530 57.467 1.00 81.94 152 ILE A C 1
ATOM 1243 O O . ILE A 1 152 ? -27.141 5.245 56.852 1.00 81.94 152 ILE A O 1
ATOM 1247 N N . GLN A 1 153 ? -29.359 5.541 56.858 1.00 78.94 153 GLN A N 1
ATOM 1248 C CA . GLN A 1 153 ? -29.542 5.169 55.457 1.00 78.94 153 GLN A CA 1
ATOM 1249 C C . GLN A 1 153 ? -28.909 6.216 54.522 1.00 78.94 153 GLN A C 1
ATOM 1251 O O . GLN A 1 153 ? -29.553 7.174 54.099 1.00 78.94 153 GLN A O 1
ATOM 1256 N N . ASP A 1 154 ? -27.641 6.008 54.177 1.00 70.62 154 ASP A N 1
ATOM 1257 C CA . ASP A 1 154 ? -26.900 6.871 53.262 1.00 70.62 154 ASP A CA 1
ATOM 1258 C C . ASP A 1 154 ? -27.272 6.579 51.795 1.00 70.62 154 ASP A C 1
ATOM 1260 O O . ASP A 1 154 ? -27.430 5.427 51.377 1.00 70.62 154 ASP A O 1
ATOM 1264 N N . VAL A 1 155 ? -27.407 7.643 51.002 1.00 70.12 155 VAL A N 1
ATOM 1265 C CA . VAL A 1 155 ? -27.681 7.598 49.554 1.00 70.12 155 VAL A CA 1
ATOM 1266 C C . VAL A 1 155 ? -26.508 8.204 48.781 1.00 70.12 155 VAL A C 1
ATOM 1268 O O . VAL A 1 155 ? -26.679 8.830 47.735 1.00 70.12 155 VAL A O 1
ATOM 1271 N N . ASN A 1 156 ? -25.291 8.046 49.298 1.00 66.31 156 ASN A N 1
ATOM 1272 C CA . ASN A 1 156 ? -24.091 8.526 48.637 1.00 66.31 156 ASN A CA 1
ATOM 1273 C C . ASN A 1 156 ? -23.775 7.668 47.402 1.00 66.31 156 ASN A C 1
ATOM 1275 O O . ASN A 1 156 ? -23.091 6.645 47.464 1.00 66.31 156 ASN A O 1
ATOM 1279 N N . TYR A 1 157 ? -24.319 8.083 46.262 1.00 69.88 157 TYR A N 1
ATOM 1280 C CA . TYR A 1 157 ? -24.015 7.519 44.958 1.00 69.88 157 TYR A CA 1
ATOM 1281 C C . TYR A 1 157 ? -23.392 8.600 44.074 1.00 69.88 157 TYR A C 1
ATOM 1283 O O . TYR A 1 157 ? -24.046 9.572 43.697 1.00 69.88 157 TYR A O 1
ATOM 1291 N N . SER A 1 158 ? -22.118 8.418 43.725 1.00 66.69 158 SER A N 1
ATOM 1292 C CA . SER A 1 158 ? -21.415 9.297 42.792 1.00 66.69 158 SER A CA 1
ATOM 1293 C C . SER A 1 158 ? -21.597 8.787 41.363 1.00 66.69 158 SER A C 1
ATOM 1295 O O . SER A 1 158 ? -21.160 7.682 41.032 1.00 66.69 158 SER A O 1
ATOM 1297 N N . LEU A 1 159 ? -22.242 9.583 40.503 1.00 67.19 159 LEU A N 1
ATOM 1298 C CA . LEU A 1 159 ? -22.261 9.302 39.069 1.00 67.19 159 LEU A CA 1
ATOM 1299 C C . LEU A 1 159 ? -20.873 9.567 38.487 1.00 67.19 159 LEU A C 1
ATOM 1301 O O . LEU A 1 159 ? -20.470 10.712 38.284 1.00 67.19 159 LEU A O 1
ATOM 1305 N N . GLU A 1 160 ? -20.161 8.500 38.147 1.00 67.50 160 GLU A N 1
ATOM 1306 C CA . GLU A 1 160 ? -18.989 8.623 37.292 1.00 67.50 160 GLU A CA 1
ATOM 1307 C C . GLU A 1 160 ? -19.435 8.927 35.858 1.00 67.50 160 GLU A C 1
ATOM 1309 O O . GLU A 1 160 ? -20.174 8.158 35.239 1.00 67.50 160 GLU A O 1
ATOM 1314 N N . ALA A 1 161 ? -18.978 10.058 35.318 1.00 72.19 161 ALA A N 1
ATOM 1315 C CA . ALA A 1 161 ? -19.200 10.397 33.920 1.00 72.19 161 ALA A CA 1
ATOM 1316 C C . ALA A 1 161 ? -18.553 9.338 33.016 1.00 72.19 161 ALA A C 1
ATOM 1318 O O . ALA A 1 161 ? -17.335 9.136 33.048 1.00 72.19 161 ALA A O 1
ATOM 1319 N N . VAL A 1 162 ? -19.364 8.688 32.183 1.00 79.62 162 VAL A N 1
ATOM 1320 C CA . VAL A 1 162 ? -18.874 7.764 31.162 1.00 79.62 162 VAL A CA 1
ATOM 1321 C C . VAL A 1 162 ? -18.203 8.579 30.063 1.00 79.62 162 VAL A C 1
ATOM 1323 O O . VAL A 1 162 ? -18.833 9.417 29.420 1.00 79.62 162 VAL A O 1
ATOM 1326 N N . LYS A 1 163 ? -16.909 8.345 29.862 1.00 83.50 163 LYS A N 1
ATOM 1327 C CA . LYS A 1 163 ? -16.123 8.961 28.794 1.00 83.50 163 LYS A CA 1
ATOM 1328 C C . LYS A 1 163 ? -15.559 7.859 27.919 1.00 83.50 163 LYS A C 1
ATOM 1330 O O . LYS A 1 163 ? -14.943 6.940 28.452 1.00 83.50 163 LYS A O 1
ATOM 1335 N N . VAL A 1 164 ? -15.726 8.004 26.608 1.00 86.00 164 VAL A N 1
ATOM 1336 C CA . VAL A 1 164 ? -15.060 7.143 25.629 1.00 86.00 164 VAL A CA 1
ATOM 1337 C C . VAL A 1 164 ? -13.573 7.485 25.630 1.00 86.00 164 VAL A C 1
ATOM 1339 O O . VAL A 1 164 ? -13.180 8.625 25.372 1.00 86.00 164 VAL A O 1
ATOM 1342 N N . LYS A 1 165 ? -12.753 6.501 25.978 1.00 85.56 165 LYS A N 1
ATOM 1343 C CA . LYS A 1 165 ? -11.293 6.574 26.050 1.00 85.56 165 LYS A CA 1
ATOM 1344 C C . LYS A 1 165 ? -10.660 6.156 24.735 1.00 85.56 165 LYS A C 1
ATOM 1346 O O . LYS A 1 165 ? -9.618 6.701 24.372 1.00 85.56 165 LYS A O 1
ATOM 1351 N N . THR A 1 166 ? -11.264 5.201 24.029 1.00 83.81 166 THR A N 1
ATOM 1352 C CA . THR A 1 166 ? -10.807 4.766 22.711 1.00 83.81 166 THR A CA 1
ATOM 1353 C C . THR A 1 166 ? -11.093 5.868 21.710 1.00 83.81 166 THR A C 1
ATOM 1355 O O . THR A 1 166 ? -12.160 5.966 21.111 1.00 83.81 166 THR A O 1
ATOM 1358 N N . VAL A 1 167 ? -10.103 6.735 21.544 1.00 81.31 167 VAL A N 1
ATOM 1359 C CA . VAL A 1 167 ? -10.097 7.733 20.491 1.00 81.31 167 VAL A CA 1
ATOM 1360 C C . VAL A 1 167 ? -9.371 7.127 19.304 1.00 81.31 167 VAL A C 1
ATOM 1362 O O . VAL A 1 167 ? -8.170 6.858 19.359 1.00 81.31 167 VAL A O 1
ATOM 1365 N N . CYS A 1 168 ? -10.105 6.945 18.214 1.00 74.50 168 CYS A N 1
ATOM 1366 C CA . CYS A 1 168 ? -9.518 6.723 16.907 1.00 74.50 168 CYS A CA 1
ATOM 1367 C C . CYS A 1 168 ? -8.876 8.043 16.460 1.00 74.50 168 CYS A C 1
ATOM 1369 O O . CYS A 1 168 ? -9.497 8.876 15.797 1.00 74.50 168 CYS A O 1
ATOM 1371 N N . GLN A 1 169 ? -7.636 8.287 16.889 1.00 68.81 169 GLN A N 1
ATOM 1372 C CA . GLN A 1 169 ? -6.828 9.342 16.298 1.00 68.81 169 GLN A CA 1
ATOM 1373 C C . GLN A 1 169 ? -6.331 8.844 14.956 1.00 68.81 169 GLN A C 1
ATOM 1375 O O . GLN A 1 169 ? -5.165 8.505 14.777 1.00 68.81 169 GLN A O 1
ATOM 1380 N N . ILE A 1 170 ? -7.222 8.891 13.980 1.00 64.62 170 ILE A N 1
ATOM 1381 C CA . ILE A 1 170 ? -6.810 8.893 12.601 1.00 64.62 170 ILE A CA 1
ATOM 1382 C C . ILE A 1 170 ? -7.129 10.302 12.089 1.00 64.62 170 ILE A C 1
ATOM 1384 O O . ILE A 1 170 ? -8.186 10.513 11.497 1.00 64.62 170 ILE A O 1
ATOM 1388 N N . PRO A 1 171 ? -6.224 11.294 12.275 1.00 50.59 171 PRO A N 1
ATOM 1389 C CA . PRO A 1 171 ? -6.199 12.553 11.523 1.00 50.59 171 PRO A CA 1
ATOM 1390 C C . PRO A 1 171 ? -6.082 12.338 10.009 1.00 50.59 171 PRO A C 1
ATOM 1392 O O . PRO A 1 171 ? -5.532 13.201 9.349 1.00 50.59 171 PRO A O 1
ATOM 1395 N N . LEU A 1 172 ? -6.514 11.173 9.508 1.00 55.88 172 LEU A N 1
ATOM 1396 C CA . LEU A 1 172 ? -6.005 10.321 8.450 1.00 55.88 172 LEU A CA 1
ATOM 1397 C C . LEU A 1 172 ? -5.343 11.142 7.431 1.00 55.88 172 LEU A C 1
ATOM 1399 O O . LEU A 1 172 ? -5.866 12.155 6.975 1.00 55.88 172 LEU A O 1
ATOM 1403 N N . MET A 1 173 ? -4.191 10.670 7.037 1.00 53.09 173 MET A N 1
ATOM 1404 C CA . MET A 1 173 ? -3.595 11.366 5.964 1.00 53.09 173 MET A CA 1
ATOM 1405 C C . MET A 1 173 ? -3.189 12.795 6.293 1.00 53.09 173 MET A C 1
ATOM 1407 O O . MET A 1 173 ? -2.505 13.253 5.406 1.00 53.09 173 MET A O 1
ATOM 1411 N N . LYS A 1 174 ? -3.481 13.456 7.447 1.00 39.44 174 LYS A N 1
ATOM 1412 C CA . LYS A 1 174 ? -3.235 14.908 7.687 1.00 39.44 174 LYS A CA 1
ATOM 1413 C C . LYS A 1 174 ? -1.852 15.370 7.302 1.00 39.44 174 LYS A C 1
ATOM 1415 O O . LYS A 1 174 ? -1.711 16.547 7.033 1.00 39.44 174 LYS A O 1
ATOM 1420 N N . GLU A 1 175 ? -0.948 14.395 7.372 1.00 35.53 175 GLU A N 1
ATOM 1421 C CA . GLU A 1 175 ? 0.437 14.179 6.955 1.00 35.53 175 GLU A CA 1
ATOM 1422 C C . GLU A 1 175 ? 0.776 12.985 6.048 1.00 35.53 175 GLU A C 1
ATOM 1424 O O . GLU A 1 175 ? 1.868 12.949 5.502 1.00 35.53 175 GLU A O 1
ATOM 1429 N N . MET A 1 176 ? -0.073 11.961 5.845 1.00 47.56 176 MET A N 1
ATOM 1430 C CA . MET A 1 176 ? 0.213 11.085 4.691 1.00 47.56 176 MET A CA 1
ATOM 1431 C C . MET A 1 176 ? 0.332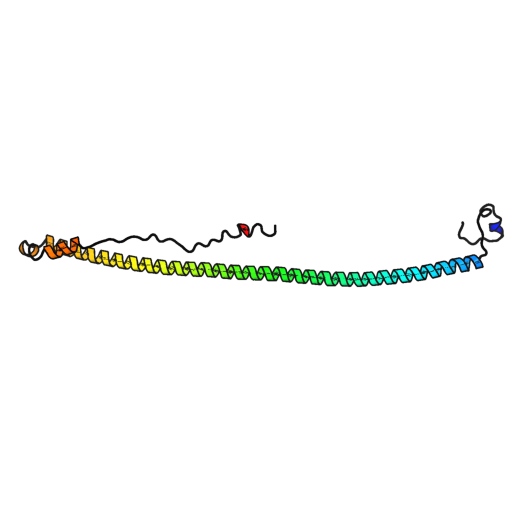 12.015 3.483 1.00 47.56 176 MET A C 1
ATOM 1433 O O . MET A 1 176 ? 1.237 11.794 2.700 1.00 47.56 176 MET A O 1
ATOM 1437 N N . LEU A 1 177 ? -0.449 13.123 3.475 1.00 44.62 177 LEU A N 1
ATOM 1438 C CA . LEU A 1 177 ? -0.190 14.418 2.841 1.00 44.62 177 LEU A CA 1
ATOM 1439 C C . LEU A 1 177 ? 0.813 15.362 3.536 1.00 44.62 177 LEU A C 1
ATOM 1441 O O . LEU A 1 177 ? 0.506 16.473 3.946 1.00 44.62 177 LEU A O 1
ATOM 1445 N N . LYS A 1 178 ? 2.081 15.046 3.333 1.00 43.53 178 LYS A N 1
ATOM 1446 C CA . LYS A 1 178 ? 2.771 15.726 2.230 1.00 43.53 178 LYS A CA 1
ATOM 1447 C C . LYS A 1 178 ? 2.904 14.868 0.973 1.00 43.53 178 LYS A C 1
ATOM 1449 O O . LYS A 1 178 ? 3.133 15.443 -0.076 1.00 43.53 178 LYS A O 1
ATOM 1454 N N . ARG A 1 179 ? 2.666 13.544 1.086 1.00 47.53 179 ARG A N 1
ATOM 1455 C CA . ARG A 1 179 ? 2.488 12.522 0.032 1.00 47.53 179 ARG A CA 1
ATOM 1456 C C . ARG A 1 179 ? 3.384 12.780 -1.146 1.00 47.53 179 ARG A C 1
ATOM 1458 O O . ARG A 1 179 ? 2.960 13.513 -2.027 1.00 47.53 179 ARG A O 1
ATOM 1465 N N . PHE A 1 180 ? 4.517 12.106 -1.265 1.00 50.75 180 PHE A N 1
ATOM 1466 C CA . PHE A 1 180 ? 5.173 12.152 -2.571 1.00 50.75 180 PHE A CA 1
ATOM 1467 C C . PHE A 1 180 ? 5.513 13.612 -3.010 1.00 50.75 180 PHE A C 1
ATOM 1469 O O . PHE A 1 180 ? 5.549 13.890 -4.207 1.00 50.75 180 PHE A O 1
ATOM 1476 N N . GLN A 1 181 ? 5.704 14.520 -2.032 1.00 28.20 181 GLN A N 1
ATOM 1477 C CA . GLN A 1 181 ? 6.524 15.735 -2.128 1.00 28.20 181 GLN A CA 1
ATOM 1478 C C . GLN A 1 181 ? 7.997 15.341 -2.172 1.00 28.20 181 GLN A C 1
ATOM 1480 O O . GLN A 1 181 ? 8.351 14.351 -1.487 1.00 28.20 181 GLN A O 1
#

pLDDT: mean 87.97, std 13.21, range [28.2, 98.5]

Secondary structure (DSSP, 8-state):
---S---HHHHTSTTTTTS----HHHHHHHHHHHHHHHHHHHHHHHHHHHHHHHHHHHHHHHHHHHHHHHHHHHHHHHHHHHHHHHHHHHHHHHHHHHHHHHHHHHHHHHHHHHHHHHHHHHHHHHHHHHHHTS-HHHHHSSHHHHHHHHHH-------PPP---------TTTTGGG---

Foldseek 3Di:
DPPDDDDPVVCPDPVNVPPDDDPPVVVVVVVVVVVVVVVVVVVVVVVVVVVVVVVVVVVVVVVVVVVVVVVVVVVVVVVVVVVVVVVVVVVLVVVQVVLVVVVVVVVVVLVVVVVVLVVVVVVLVVVLVCLVPDDPVSVPPCVVVSVVVVVPSDPDDDDDDDDRPSDPPCPPPVPVPVPPD

Organism: Pongo abelii (NCBI:txid9601)